Protein AF-A0A8S3VES8-F1 (afdb_monomer_lite)

Organism: Mytilus edulis (NCBI:txid6550)

Sequence (254 aa):
MTSEYFFLQLGPDYKKYSATFNDHGFTDVETICTMETKEDLLTMFPHESMPLGHRRKIEAAVKNLKTATSTKPYDNFSNNKEPCRGDEEIGSLSKIQGKQVDKLRELNDKLGKAVAAQKEIEKFIPLPEPEGPYKTQICSICHVRGHKSDGNKDRSHCMKEPCTSWEYCGRRDKHKPEVSRMKKEMEKEIKELNRDITEVKNEKEQMDIFAERSQSSFMHLMKLRLKAINPMKYSLCTNLLMRDLITLNIRTNY

Foldseek 3Di:
DFLQVLQVVLHPVSNVCSVLCVVLQRGHLVLLLLDPLPLVCCLSQPPPRDDPVSSVSSSVSSVVSNVVVVPDDDPDDPDDDDPPPDPPDPVVLVVVLVVLVVVLVVLVVVLVVLVVVLVVLVDQDDDDQDDDPFRPDAELFQRDTDAYCADDPDDDHPPDHGHDDCVVNVDCVSVVVVSVVSNVVSVVVSVVSVVVSVVSVVVSVVSVVVVVCVSPDQLNSVLSNVCSVCVPVCSRDVPVSNVVSVVVVVVVVD

Structure (mmCIF, N/CA/C/O backbone):
data_AF-A0A8S3VES8-F1
#
_entry.id   AF-A0A8S3VES8-F1
#
loop_
_atom_site.group_PDB
_atom_site.id
_atom_site.type_symbol
_atom_site.label_atom_id
_atom_site.label_alt_id
_atom_site.label_comp_id
_atom_site.label_asym_id
_atom_site.label_entity_id
_atom_site.label_seq_id
_atom_site.pdbx_PDB_ins_code
_atom_site.Cartn_x
_atom_site.Cartn_y
_atom_site.Cartn_z
_atom_site.occupancy
_atom_site.B_iso_or_equiv
_atom_site.auth_seq_id
_atom_site.auth_comp_id
_atom_site.auth_asym_id
_atom_site.auth_atom_id
_atom_site.pdbx_PDB_model_num
ATOM 1 N N . MET A 1 1 ? -28.501 -12.305 30.260 1.00 73.94 1 MET A N 1
ATOM 2 C CA . MET A 1 1 ? -27.556 -13.216 29.573 1.00 73.94 1 MET A CA 1
ATOM 3 C C . MET A 1 1 ? -26.166 -12.617 29.728 1.00 73.94 1 MET A C 1
ATOM 5 O O . MET A 1 1 ? -26.006 -11.458 29.367 1.00 73.94 1 MET A O 1
ATOM 9 N N . THR A 1 2 ? -25.226 -13.331 30.354 1.00 86.62 2 THR A N 1
ATOM 10 C CA . THR A 1 2 ? -23.875 -12.812 30.652 1.00 86.62 2 THR A CA 1
ATOM 11 C C . THR A 1 2 ? -22.998 -12.780 29.399 1.00 86.62 2 THR A C 1
ATOM 13 O O . THR A 1 2 ? -23.263 -13.505 28.435 1.00 86.62 2 THR A O 1
ATOM 16 N N . SER A 1 3 ? -21.939 -11.968 29.419 1.00 84.31 3 SER A N 1
ATOM 17 C CA . SER A 1 3 ? -20.928 -11.924 28.355 1.00 84.31 3 SER A CA 1
ATOM 18 C C . SER A 1 3 ? -20.290 -13.297 28.113 1.00 84.31 3 SER A C 1
ATOM 20 O O . SER A 1 3 ? -20.148 -13.724 26.971 1.00 84.31 3 SER A O 1
ATOM 22 N N . GLU A 1 4 ? -19.987 -14.052 29.174 1.00 85.06 4 GLU A N 1
ATOM 23 C CA . GLU A 1 4 ? -19.413 -15.400 29.071 1.00 85.06 4 GLU A CA 1
ATOM 24 C C . GLU A 1 4 ? -20.331 -16.355 28.295 1.00 85.06 4 GLU A C 1
ATOM 26 O O . GLU A 1 4 ? -19.869 -17.093 27.424 1.00 85.06 4 GLU A O 1
ATOM 31 N N . TYR A 1 5 ? -21.642 -16.293 28.545 1.00 87.38 5 TYR A N 1
ATOM 32 C CA . TYR A 1 5 ? -22.614 -17.104 27.817 1.00 87.38 5 TYR A CA 1
ATOM 33 C C . TYR A 1 5 ? -22.721 -16.697 26.342 1.00 87.38 5 TYR A C 1
ATOM 35 O O . TYR A 1 5 ? -22.816 -17.564 25.474 1.00 87.38 5 TYR A O 1
ATOM 43 N N . PHE A 1 6 ? -22.640 -15.398 26.037 1.00 89.94 6 PHE A N 1
ATOM 44 C CA . PHE A 1 6 ? -22.572 -14.915 24.655 1.00 89.94 6 PHE A CA 1
ATOM 45 C C . PHE A 1 6 ? -21.377 -15.516 23.901 1.00 89.94 6 PHE A C 1
ATOM 47 O O . PHE A 1 6 ? -21.550 -16.069 22.815 1.00 89.94 6 PHE A O 1
ATOM 54 N N . PHE A 1 7 ? -20.175 -15.482 24.484 1.00 91.25 7 PHE A N 1
ATOM 55 C CA . PHE A 1 7 ? -18.990 -16.042 23.829 1.00 91.25 7 PHE A CA 1
ATOM 56 C C . PHE A 1 7 ? -19.035 -17.565 23.713 1.00 91.25 7 PHE A C 1
ATOM 58 O O . PHE A 1 7 ? -18.600 -18.101 22.695 1.00 91.25 7 PHE A O 1
ATOM 65 N N . LEU A 1 8 ? -19.617 -18.264 24.691 1.00 88.88 8 LEU A N 1
ATOM 66 C CA . LEU A 1 8 ? -19.832 -19.711 24.612 1.00 88.88 8 LEU A CA 1
ATOM 67 C C . LEU A 1 8 ? -20.709 -20.104 23.413 1.00 88.88 8 LEU A C 1
ATOM 69 O O . LEU A 1 8 ? -20.408 -21.096 22.750 1.00 88.88 8 LEU A O 1
ATOM 73 N N . GLN A 1 9 ? -21.732 -19.311 23.076 1.00 89.44 9 GLN A N 1
ATOM 74 C CA . GLN A 1 9 ? -22.569 -19.554 21.891 1.00 89.44 9 GLN A CA 1
ATOM 75 C C . GLN A 1 9 ? -21.814 -19.381 20.563 1.00 89.44 9 GLN A C 1
ATOM 77 O O . GLN A 1 9 ? -22.181 -19.994 19.561 1.00 89.44 9 GLN A O 1
ATOM 82 N N . LEU A 1 10 ? -20.743 -18.580 20.534 1.00 89.56 10 LEU A N 1
ATOM 83 C CA . LEU A 1 10 ? -19.892 -18.420 19.347 1.00 89.56 10 LEU A CA 1
ATOM 84 C C . LEU A 1 10 ? -18.903 -19.574 19.160 1.00 89.56 10 LEU A C 1
ATOM 86 O O . LEU A 1 10 ? -18.382 -19.755 18.052 1.00 89.56 10 LEU A O 1
ATOM 90 N N . GLY A 1 11 ? -18.676 -20.357 20.212 1.00 91.31 11 GLY A N 1
ATOM 91 C CA . GLY A 1 11 ? -17.803 -21.523 20.241 1.00 91.31 11 GLY A CA 1
ATOM 92 C C . GLY A 1 11 ? -16.771 -21.452 21.373 1.00 91.31 11 GLY A C 1
ATOM 93 O O . GLY A 1 11 ? -16.471 -20.369 21.882 1.00 91.31 11 GLY A O 1
ATOM 94 N N . PRO A 1 12 ? -16.174 -22.594 21.752 1.00 86.94 12 PRO A N 1
ATOM 95 C CA . PRO A 1 12 ? -15.239 -22.675 22.877 1.00 86.94 12 PRO A CA 1
ATOM 96 C C . PRO A 1 12 ? -14.020 -21.754 22.707 1.00 86.94 12 PRO A C 1
ATOM 98 O O . PRO A 1 12 ? -13.580 -21.132 23.674 1.00 86.94 12 PRO A O 1
ATOM 101 N N . ASP A 1 13 ? -13.546 -21.566 21.473 1.00 89.44 13 ASP A N 1
ATOM 102 C CA . ASP A 1 13 ? -12.391 -20.715 21.154 1.00 89.44 13 ASP A CA 1
ATOM 103 C C . ASP A 1 13 ? -12.619 -19.219 21.418 1.00 89.44 13 ASP A C 1
ATOM 105 O O . ASP A 1 13 ? -11.661 -18.442 21.455 1.00 89.44 13 ASP A O 1
ATOM 109 N N . TYR A 1 14 ? -13.876 -18.803 21.594 1.00 91.56 14 TYR A N 1
ATOM 110 C CA . TYR A 1 14 ? -14.260 -17.413 21.835 1.00 91.56 14 TYR A CA 1
ATOM 111 C C . TYR A 1 14 ? -14.351 -17.085 23.325 1.00 91.56 14 TYR A C 1
ATOM 113 O O . TYR A 1 14 ? -14.311 -15.909 23.685 1.00 91.56 14 TYR A O 1
ATOM 121 N N . LYS A 1 15 ? -14.397 -18.102 24.202 1.00 90.25 15 LYS A N 1
ATOM 122 C CA . LYS A 1 15 ? -14.483 -17.918 25.658 1.00 90.25 15 LYS A CA 1
ATOM 123 C C . LYS A 1 15 ? -13.349 -17.042 26.197 1.00 90.25 15 LYS A C 1
ATOM 125 O O . LYS A 1 15 ? -13.578 -16.207 27.063 1.00 90.25 15 LYS A O 1
ATOM 130 N N . LYS A 1 16 ? -12.144 -17.173 25.634 1.00 90.25 16 LYS A N 1
ATOM 131 C CA . LYS A 1 16 ? -10.955 -16.398 26.029 1.00 90.25 16 LYS A CA 1
ATOM 132 C C . LYS A 1 16 ? -11.112 -14.876 25.903 1.00 90.25 16 LYS A C 1
ATOM 134 O O . LYS A 1 16 ? -10.347 -14.151 26.523 1.00 90.25 16 LYS A O 1
ATOM 139 N N . TYR A 1 17 ? -12.083 -14.391 25.126 1.00 91.31 17 TYR A N 1
ATOM 140 C CA . TYR A 1 17 ? -12.332 -12.957 24.959 1.00 91.31 17 TYR A CA 1
ATOM 141 C C . TYR A 1 17 ? -13.260 -12.372 26.030 1.00 91.31 17 TYR A C 1
ATOM 143 O O . TYR A 1 17 ? -13.303 -11.153 26.176 1.00 91.31 17 TYR A O 1
ATOM 151 N N . SER A 1 18 ? -13.979 -13.199 26.803 1.00 90.44 18 SER A N 1
ATOM 152 C CA . SER A 1 18 ? -14.967 -12.697 27.768 1.00 90.44 18 SER A CA 1
ATOM 153 C C . SER A 1 18 ? -14.335 -11.855 28.874 1.00 90.44 18 SER A C 1
ATOM 155 O O . SER A 1 18 ? -14.916 -10.851 29.273 1.00 90.44 18 SER A O 1
ATOM 157 N N . ALA A 1 19 ? -13.140 -12.232 29.341 1.00 87.88 19 ALA A N 1
ATOM 158 C CA . ALA A 1 19 ? -12.409 -11.489 30.364 1.00 87.88 19 ALA A CA 1
ATOM 159 C C . ALA A 1 19 ? -12.096 -10.064 29.890 1.00 87.88 19 ALA A C 1
ATOM 161 O O . ALA A 1 19 ? -12.467 -9.104 30.553 1.00 87.88 19 ALA A O 1
ATOM 162 N N . THR A 1 20 ? -11.544 -9.923 28.682 1.00 89.19 20 THR A N 1
ATOM 163 C CA . THR A 1 20 ? -11.232 -8.611 28.105 1.00 89.19 20 THR A CA 1
ATOM 164 C C . THR A 1 20 ? -12.481 -7.747 27.946 1.00 89.19 20 THR A C 1
ATOM 166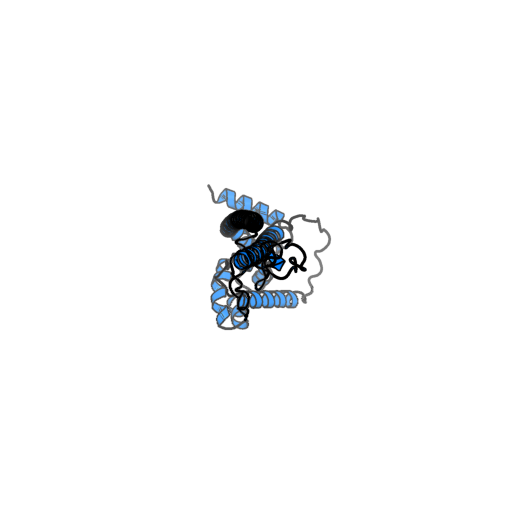 O O . THR A 1 20 ? -12.436 -6.559 28.243 1.00 89.19 20 THR A O 1
ATOM 169 N N . PHE A 1 21 ? -13.609 -8.319 27.520 1.00 90.50 21 PHE A N 1
ATOM 170 C CA . PHE A 1 21 ? -14.870 -7.575 27.442 1.00 90.50 21 PHE A CA 1
ATOM 171 C C . PHE A 1 21 ? -15.342 -7.105 28.822 1.00 90.50 21 PHE A C 1
ATOM 173 O O . PHE A 1 21 ? -15.714 -5.941 28.973 1.00 90.50 21 PHE A O 1
ATOM 180 N N . ASN A 1 22 ? -15.259 -7.967 29.838 1.00 87.00 22 ASN A N 1
ATOM 181 C CA . ASN A 1 22 ? -15.603 -7.613 31.215 1.00 87.00 22 ASN A CA 1
ATOM 182 C C . ASN A 1 22 ? -14.704 -6.492 31.761 1.00 87.00 22 ASN A C 1
ATOM 184 O O . ASN A 1 22 ? -15.217 -5.551 32.362 1.00 87.00 22 ASN A O 1
ATOM 188 N N . ASP A 1 23 ? -13.397 -6.530 31.486 1.00 84.81 23 ASP A N 1
ATOM 189 C CA . ASP A 1 23 ? -12.427 -5.501 31.906 1.00 84.81 23 ASP A CA 1
ATOM 190 C C . ASP A 1 23 ? -12.709 -4.115 31.288 1.00 84.81 23 ASP A C 1
ATOM 192 O O . ASP A 1 23 ? -12.304 -3.069 31.822 1.00 84.81 23 ASP A O 1
ATOM 196 N N . HIS A 1 24 ? -13.428 -4.103 30.162 1.00 82.38 24 HIS A N 1
ATOM 197 C CA . HIS A 1 24 ? -13.893 -2.903 29.465 1.00 82.38 24 HIS A CA 1
ATOM 198 C C . HIS A 1 24 ? -15.350 -2.534 29.793 1.00 82.38 24 HIS A C 1
ATOM 200 O O . HIS A 1 24 ? -15.849 -1.530 29.288 1.00 82.38 24 HIS A O 1
ATOM 206 N N . GLY A 1 25 ? -16.008 -3.283 30.685 1.00 83.50 25 GLY A N 1
ATOM 207 C CA . GLY A 1 25 ? -17.360 -3.007 31.181 1.00 83.50 25 GLY A CA 1
ATOM 208 C C . GLY A 1 25 ? -18.489 -3.717 30.429 1.00 83.50 25 GLY A C 1
ATOM 209 O O . GLY A 1 25 ? -19.651 -3.5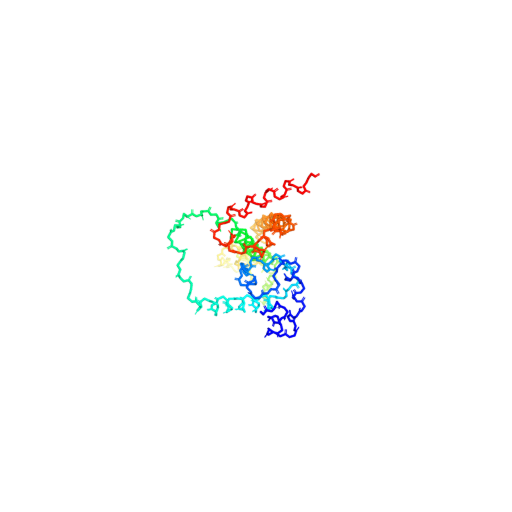18 30.766 1.00 83.50 25 GLY A O 1
ATOM 210 N N . PHE A 1 26 ? -18.184 -4.562 29.443 1.00 88.62 26 PHE A N 1
ATOM 211 C CA . PHE A 1 26 ? -19.177 -5.316 28.671 1.00 88.62 26 PHE A CA 1
ATOM 212 C C . PHE A 1 26 ? -19.496 -6.657 29.343 1.00 88.62 26 PHE A C 1
ATOM 214 O O . PHE A 1 26 ? -19.080 -7.724 28.887 1.00 88.62 26 PHE A O 1
ATOM 221 N N . THR A 1 27 ? -20.211 -6.597 30.466 1.00 87.81 27 THR A N 1
ATOM 222 C CA . THR A 1 27 ? -20.478 -7.750 31.344 1.00 87.81 27 THR A CA 1
ATOM 223 C C . THR A 1 27 ? -21.667 -8.609 30.919 1.00 87.81 27 THR A C 1
ATOM 225 O O . THR A 1 27 ? -21.814 -9.757 31.351 1.00 87.81 27 THR A O 1
ATOM 228 N N . ASP A 1 28 ? -22.523 -8.088 30.049 1.00 88.31 28 ASP A N 1
ATOM 229 C CA . ASP A 1 28 ? -23.764 -8.728 29.626 1.00 88.31 28 ASP A CA 1
ATOM 230 C C . ASP A 1 28 ? -24.109 -8.392 28.171 1.00 88.31 28 ASP A C 1
ATOM 232 O O . ASP A 1 28 ? -23.468 -7.586 27.504 1.00 88.31 28 ASP A O 1
ATOM 236 N N . VAL A 1 29 ? -25.135 -9.056 27.649 1.00 86.31 29 VAL A N 1
ATOM 237 C CA . VAL A 1 29 ? -25.576 -8.866 26.260 1.00 86.31 29 VAL A CA 1
ATOM 238 C C . VAL A 1 29 ? -26.083 -7.449 25.987 1.00 86.31 29 VAL A C 1
ATOM 240 O O . VAL A 1 29 ? -25.962 -6.975 24.861 1.00 86.31 29 VAL A O 1
ATOM 243 N N . GLU A 1 30 ? -26.649 -6.770 26.982 1.00 82.62 30 GLU A N 1
ATOM 244 C CA . GLU A 1 30 ? -27.216 -5.431 26.809 1.00 82.62 30 GLU A CA 1
ATOM 245 C C . GLU A 1 30 ? -26.105 -4.401 26.595 1.00 82.62 30 GLU A C 1
ATOM 247 O O . GLU A 1 30 ? -26.123 -3.653 25.617 1.00 82.62 30 GLU A O 1
ATOM 252 N N . THR A 1 31 ? -25.069 -4.458 27.429 1.00 83.06 31 THR A N 1
ATOM 253 C CA . THR A 1 31 ? -23.851 -3.656 27.286 1.00 83.06 31 THR A CA 1
ATOM 254 C C . THR A 1 31 ? -23.088 -4.015 26.007 1.00 83.06 31 THR A C 1
ATOM 256 O O . THR A 1 31 ? -22.704 -3.110 25.267 1.00 83.06 31 THR A O 1
ATOM 259 N N . ILE A 1 32 ? -22.957 -5.298 25.645 1.00 86.56 32 ILE A N 1
ATOM 260 C CA . ILE A 1 32 ? -22.346 -5.727 24.366 1.00 86.56 32 ILE A CA 1
ATOM 261 C C . ILE A 1 32 ? -23.098 -5.151 23.153 1.00 86.56 32 ILE A C 1
ATOM 263 O O . ILE A 1 32 ? -22.484 -4.725 22.172 1.00 86.56 32 ILE A O 1
ATOM 267 N N . CYS A 1 33 ? -24.430 -5.086 23.206 1.00 84.81 33 CYS A N 1
ATOM 268 C CA . CYS A 1 33 ? -25.247 -4.502 22.140 1.00 84.81 33 CYS A CA 1
ATOM 269 C C . CYS A 1 33 ? -25.026 -2.999 21.952 1.00 84.81 33 CYS A C 1
ATOM 271 O O . CYS A 1 33 ? -25.410 -2.467 20.915 1.00 84.81 33 CYS A O 1
ATOM 273 N N . THR A 1 34 ? -24.410 -2.299 22.900 1.00 79.38 34 THR A N 1
ATOM 274 C CA . THR A 1 34 ? -24.173 -0.849 22.793 1.00 79.38 34 THR A CA 1
ATOM 275 C C . THR A 1 34 ? -22.848 -0.503 22.121 1.00 79.38 34 THR A C 1
ATOM 277 O O . THR A 1 34 ? -22.595 0.660 21.814 1.00 79.38 34 THR A O 1
ATOM 280 N N . MET A 1 35 ? -22.035 -1.516 21.817 1.00 81.94 35 MET A N 1
ATOM 281 C CA . MET A 1 35 ? -20.726 -1.339 21.203 1.00 81.94 35 MET A CA 1
ATOM 282 C C . MET A 1 35 ? -20.799 -0.821 19.763 1.00 81.94 35 MET A C 1
ATOM 284 O O . MET A 1 35 ? -21.566 -1.327 18.935 1.00 81.94 35 MET A O 1
ATOM 288 N N . GLU A 1 36 ? -19.910 0.102 19.414 1.00 78.31 36 GLU A N 1
ATOM 289 C CA . GLU A 1 36 ? -19.488 0.373 18.039 1.00 78.31 36 GLU A CA 1
ATOM 290 C C . GLU A 1 36 ? -18.547 -0.757 17.615 1.00 78.31 36 GLU A C 1
ATOM 292 O O . GLU A 1 36 ? -17.336 -0.710 17.796 1.00 78.31 36 GLU A O 1
ATOM 297 N N . THR A 1 37 ? -19.139 -1.848 17.121 1.00 76.12 37 THR A N 1
ATOM 298 C CA . THR A 1 37 ? -18.495 -3.164 16.992 1.00 76.12 37 THR A CA 1
ATOM 299 C C . THR A 1 37 ? -17.112 -3.145 16.358 1.00 76.12 37 THR A C 1
ATOM 301 O O . THR A 1 37 ? -16.251 -3.889 16.802 1.00 76.12 37 THR A O 1
ATOM 304 N N . LYS A 1 38 ? -16.869 -2.329 15.333 1.00 75.88 38 LYS A N 1
ATOM 305 C CA . LYS A 1 38 ? -15.581 -2.349 14.636 1.00 75.88 38 LYS A CA 1
ATOM 306 C C . LYS A 1 38 ? -14.522 -1.564 15.413 1.00 75.88 38 LYS A C 1
ATOM 308 O O . LYS A 1 38 ? -13.400 -2.033 15.586 1.00 75.88 38 LYS A O 1
ATOM 313 N N . GLU A 1 39 ? -14.891 -0.387 15.895 1.00 75.31 39 GLU A N 1
ATOM 314 C CA . GLU A 1 39 ? -14.036 0.559 16.607 1.00 75.31 39 GLU A CA 1
ATOM 315 C C . GLU A 1 39 ? -13.698 0.060 18.022 1.00 75.31 39 GLU A C 1
ATOM 317 O O . GLU A 1 39 ? -12.533 0.049 18.430 1.00 75.31 39 GLU A O 1
ATOM 322 N N . ASP A 1 40 ? -14.693 -0.446 18.748 1.00 81.75 40 ASP A N 1
ATOM 323 C CA . ASP A 1 40 ? -14.532 -0.934 20.117 1.00 81.75 40 ASP A CA 1
ATOM 324 C C . ASP A 1 40 ? -13.725 -2.243 20.151 1.00 81.75 40 ASP A C 1
ATOM 326 O O . ASP A 1 40 ? -12.886 -2.432 21.032 1.00 81.75 40 ASP A O 1
ATOM 330 N N . LEU A 1 41 ? -13.887 -3.131 19.156 1.00 85.31 41 LEU A N 1
ATOM 331 C CA . LEU A 1 41 ? -13.067 -4.349 19.048 1.00 85.31 41 LEU A CA 1
ATOM 332 C C . LEU A 1 41 ? -11.618 -4.059 18.670 1.00 85.31 41 LEU A C 1
ATOM 334 O O . LEU A 1 41 ? -10.726 -4.766 19.132 1.00 85.31 41 LEU A O 1
ATOM 338 N N . LEU A 1 42 ? -11.367 -3.051 17.831 1.00 80.94 42 LEU A N 1
ATOM 339 C CA . LEU A 1 42 ? -10.004 -2.595 17.543 1.00 80.94 42 LEU A CA 1
ATOM 340 C C . LEU A 1 42 ? -9.319 -2.054 18.797 1.00 80.94 42 LEU A C 1
ATOM 342 O O . LEU A 1 42 ? -8.116 -2.220 18.949 1.00 80.94 42 LEU A O 1
ATOM 346 N N . THR A 1 43 ? -10.098 -1.457 19.695 1.00 77.12 43 THR A N 1
ATOM 347 C CA . THR A 1 43 ? -9.595 -0.886 20.943 1.00 77.12 43 THR A CA 1
ATOM 348 C C . THR A 1 43 ? -9.294 -1.953 21.988 1.00 77.12 43 THR A C 1
ATOM 350 O O . THR A 1 43 ? -8.220 -1.951 22.577 1.00 77.12 43 THR A O 1
ATOM 353 N N . MET A 1 44 ? -10.222 -2.886 22.206 1.00 83.81 44 MET A N 1
ATOM 354 C CA . MET A 1 44 ? -10.025 -3.979 23.165 1.00 83.81 44 MET A CA 1
ATOM 355 C C . MET A 1 44 ? -8.951 -4.972 22.710 1.00 83.81 44 MET A C 1
ATOM 357 O O . MET A 1 44 ? -8.326 -5.634 23.535 1.00 83.81 44 MET A O 1
ATOM 361 N N . PHE A 1 45 ? -8.753 -5.085 21.394 1.00 85.00 45 PHE A N 1
ATOM 362 C CA . PHE A 1 45 ? -7.824 -6.019 20.771 1.00 85.00 45 PHE A CA 1
ATOM 363 C C . PHE A 1 45 ? -7.010 -5.299 19.686 1.00 85.00 45 PHE A C 1
ATOM 365 O O . PHE A 1 45 ? -7.314 -5.463 18.495 1.00 85.00 45 PHE A O 1
ATOM 372 N N . PRO A 1 46 ? -5.985 -4.506 20.060 1.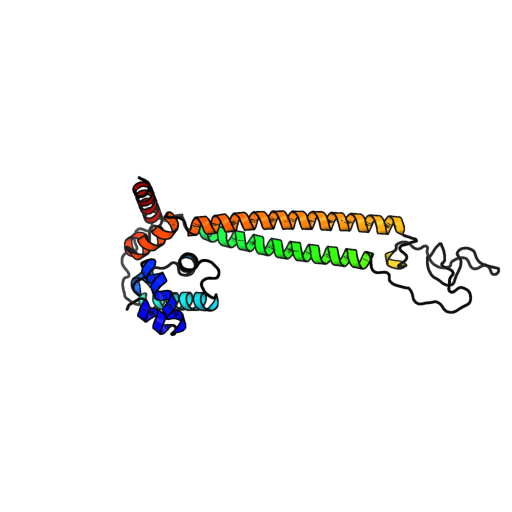00 74.06 46 PRO A N 1
ATOM 373 C CA . PRO A 1 46 ? -5.083 -3.881 19.095 1.00 74.06 46 PRO A CA 1
ATOM 374 C C . PRO A 1 46 ? -4.410 -4.947 18.214 1.00 74.06 46 PRO A C 1
ATOM 376 O O . PRO A 1 46 ? -4.360 -6.132 18.573 1.00 74.06 46 PRO A O 1
ATOM 379 N N . HIS A 1 47 ? -4.005 -4.540 17.005 1.00 60.03 47 HIS A N 1
ATOM 380 C CA . HIS A 1 47 ? -3.593 -5.427 15.909 1.00 60.03 47 HIS A CA 1
ATOM 381 C C . HIS A 1 47 ? -2.663 -6.569 16.381 1.00 60.03 47 HIS A C 1
ATOM 383 O O . HIS A 1 47 ? -1.771 -6.345 17.184 1.00 60.03 47 HIS A O 1
ATOM 389 N N . GLU A 1 48 ? -2.922 -7.789 15.881 1.00 62.78 48 GLU A N 1
ATOM 390 C CA . GLU A 1 48 ? -2.293 -9.094 16.219 1.00 62.78 48 GLU A CA 1
ATOM 391 C C . GLU A 1 48 ? -2.886 -9.888 17.398 1.00 62.78 48 GLU A C 1
ATOM 393 O O . GLU A 1 48 ? -2.839 -11.118 17.376 1.00 62.78 48 GLU A O 1
ATOM 398 N N . SER A 1 49 ? -3.553 -9.254 18.366 1.00 77.69 49 SER A N 1
ATOM 399 C CA . SER A 1 49 ? -4.110 -9.976 19.533 1.00 77.69 49 SER A CA 1
ATOM 400 C C . SER A 1 49 ? -5.347 -10.842 19.226 1.00 77.69 49 SER A C 1
ATOM 402 O O . SER A 1 49 ? -5.645 -11.809 19.936 1.00 77.69 49 SER A O 1
ATOM 404 N N . MET A 1 50 ? -6.073 -10.533 18.144 1.00 88.19 50 MET A N 1
ATOM 405 C CA . MET A 1 50 ? -7.271 -11.259 17.715 1.00 88.19 50 MET A CA 1
ATOM 406 C C . MET A 1 50 ? -7.212 -11.594 16.216 1.00 88.19 50 MET A C 1
ATOM 408 O O . MET A 1 50 ? -7.115 -10.682 15.391 1.00 88.19 50 MET A O 1
ATOM 412 N N . PRO A 1 51 ? -7.356 -12.879 15.827 1.00 89.69 51 PRO A N 1
ATOM 413 C CA . PRO A 1 51 ? -7.455 -13.261 14.423 1.00 89.69 51 PRO A CA 1
ATOM 414 C C . PRO A 1 51 ? -8.621 -12.561 13.713 1.00 89.69 51 PRO A C 1
ATOM 416 O O . PRO A 1 51 ? -9.736 -12.499 14.233 1.00 89.69 51 PRO A O 1
ATOM 419 N N . LEU A 1 52 ? -8.395 -12.108 12.476 1.00 84.81 52 LEU A N 1
ATOM 420 C CA . LEU A 1 52 ? -9.402 -11.423 11.647 1.00 84.81 52 LEU A CA 1
ATOM 421 C C . LEU A 1 52 ? -10.718 -12.207 11.514 1.00 84.81 52 LEU A C 1
ATOM 423 O O . LEU A 1 52 ? -11.795 -11.613 11.543 1.00 84.81 52 LEU A O 1
ATOM 427 N N . GLY A 1 53 ? -10.643 -13.537 11.402 1.00 88.12 53 GLY A N 1
ATOM 428 C CA . GLY A 1 53 ? -11.826 -14.400 11.351 1.00 88.12 53 GLY A CA 1
ATOM 429 C C . GLY A 1 53 ? -12.657 -14.347 12.635 1.00 88.12 53 GLY A C 1
ATOM 430 O O . GLY A 1 53 ? -13.883 -14.279 12.571 1.00 88.12 53 GLY A O 1
ATOM 431 N N . HIS A 1 54 ? -11.997 -14.297 13.795 1.00 92.00 54 HIS A N 1
ATOM 432 C CA . HIS A 1 54 ? -12.671 -14.192 15.088 1.00 92.00 54 HIS A CA 1
ATOM 433 C C . HIS A 1 54 ? -13.344 -12.832 15.239 1.00 92.00 54 HIS A C 1
ATOM 435 O O . HIS A 1 54 ? -14.519 -12.772 15.602 1.00 92.00 54 HIS A O 1
ATOM 441 N N . ARG A 1 55 ? -12.638 -11.754 14.873 1.00 90.31 55 ARG A N 1
ATOM 442 C CA . ARG A 1 55 ? -13.190 -10.396 14.895 1.00 90.31 55 ARG A CA 1
ATOM 443 C C . ARG A 1 55 ? -14.469 -10.305 14.065 1.00 90.31 55 ARG A C 1
ATOM 445 O O . ARG A 1 55 ? -15.506 -9.923 14.593 1.00 90.31 55 ARG A O 1
ATOM 452 N N . ARG A 1 56 ? -14.432 -10.759 12.807 1.00 89.06 56 ARG A N 1
ATOM 453 C CA . ARG A 1 56 ? -15.609 -10.757 11.918 1.00 89.06 56 ARG A CA 1
ATOM 454 C C . ARG A 1 56 ? -16.781 -11.562 12.479 1.00 89.06 56 ARG A C 1
ATOM 456 O O . ARG A 1 56 ? -17.928 -11.151 12.325 1.00 89.06 56 ARG A O 1
ATOM 463 N N . LYS A 1 57 ? -16.514 -12.700 13.129 1.00 92.44 57 LYS A N 1
ATOM 464 C CA . LYS A 1 57 ? -17.570 -13.523 13.735 1.00 92.44 57 LYS A CA 1
ATOM 465 C C . LYS A 1 57 ? -18.228 -12.818 14.921 1.00 92.44 57 LYS A C 1
ATOM 467 O O . LYS A 1 57 ? -19.451 -12.839 15.025 1.00 92.44 57 LYS A O 1
ATOM 472 N N . ILE A 1 58 ? -17.436 -12.168 15.776 1.00 91.69 58 ILE A N 1
ATOM 473 C CA . ILE A 1 58 ? -17.946 -11.377 16.904 1.00 91.69 58 ILE A CA 1
ATOM 474 C C . ILE A 1 58 ? -18.756 -10.180 16.387 1.00 91.69 58 ILE A C 1
ATOM 476 O O . ILE A 1 58 ? -19.884 -9.987 16.827 1.00 91.69 58 ILE A O 1
ATOM 480 N N . GLU A 1 59 ? -18.244 -9.430 15.405 1.00 90.38 59 GLU A N 1
ATOM 481 C CA . GLU A 1 59 ? -18.970 -8.316 14.770 1.00 90.38 59 GLU A CA 1
ATOM 482 C C . GLU A 1 59 ? -20.333 -8.763 14.221 1.00 90.38 59 GLU A C 1
ATOM 484 O O . GLU A 1 59 ? -21.356 -8.130 14.491 1.00 90.38 59 GLU A O 1
ATOM 489 N N . ALA A 1 60 ? -20.365 -9.880 13.486 1.00 89.62 60 ALA A N 1
ATOM 490 C CA . ALA A 1 60 ? -21.597 -10.440 12.939 1.00 89.62 60 ALA A CA 1
ATOM 491 C C . ALA A 1 60 ? -22.578 -10.861 14.043 1.00 89.62 60 ALA A C 1
ATOM 493 O O . ALA A 1 60 ? -23.773 -10.582 13.949 1.00 89.62 60 ALA A O 1
ATOM 494 N N . ALA A 1 61 ? -22.083 -11.490 15.108 1.00 90.44 61 ALA A N 1
ATOM 495 C CA . ALA A 1 61 ? -22.907 -11.914 16.231 1.00 90.44 61 ALA A CA 1
ATOM 496 C C . ALA A 1 61 ? -23.530 -10.734 16.983 1.00 90.44 61 ALA A C 1
ATOM 498 O O . ALA A 1 61 ? -24.728 -10.750 17.255 1.00 90.44 61 ALA A O 1
ATOM 499 N N . VAL A 1 62 ? -22.754 -9.684 17.264 1.00 88.94 62 VAL A N 1
ATOM 500 C CA . VAL A 1 62 ? -23.272 -8.472 17.915 1.00 88.94 62 VAL A CA 1
ATOM 501 C C . VAL A 1 62 ? -24.271 -7.752 17.008 1.00 88.94 62 VAL A C 1
ATOM 503 O O . VAL A 1 62 ? -25.303 -7.281 17.481 1.00 88.94 62 VAL A O 1
ATOM 506 N N . LYS A 1 63 ? -24.033 -7.715 15.691 1.00 87.50 63 LYS A N 1
ATOM 507 C CA . LYS A 1 63 ? -25.006 -7.172 14.732 1.00 87.50 63 LYS A CA 1
ATOM 508 C C . LYS A 1 63 ? -26.325 -7.951 14.756 1.00 87.50 63 LYS A C 1
ATOM 510 O O . LYS A 1 63 ? -27.384 -7.332 14.800 1.00 87.50 63 LYS A O 1
ATOM 515 N N . ASN A 1 64 ? -26.259 -9.281 14.791 1.00 86.50 64 ASN A N 1
ATOM 516 C CA . ASN A 1 64 ? -27.443 -10.136 14.893 1.00 86.50 64 ASN A CA 1
ATOM 517 C C . ASN A 1 64 ? -28.187 -9.929 16.220 1.00 86.50 64 ASN A C 1
ATOM 519 O O . ASN A 1 64 ? -29.417 -9.872 16.233 1.00 86.50 64 ASN A O 1
ATOM 523 N N . LEU A 1 65 ? -27.459 -9.757 17.328 1.00 85.12 65 LEU A N 1
ATOM 524 C CA . LEU A 1 65 ? -28.056 -9.424 18.620 1.00 85.12 65 LEU A CA 1
ATOM 525 C C . LEU A 1 65 ? -28.805 -8.093 18.569 1.00 85.12 65 LEU A C 1
ATOM 527 O O . LEU A 1 65 ? -29.961 -8.050 18.973 1.00 85.12 65 LEU A O 1
ATOM 531 N N . LYS A 1 66 ? -28.198 -7.042 18.004 1.00 83.19 66 LYS A N 1
ATOM 532 C CA . LYS A 1 66 ? -28.848 -5.732 17.820 1.00 83.19 66 LYS A CA 1
ATOM 533 C C . LYS A 1 66 ? -30.139 -5.837 17.007 1.00 83.19 66 LYS A C 1
ATOM 535 O O . LYS A 1 66 ? -31.140 -5.216 17.349 1.00 83.19 66 LYS A O 1
ATOM 540 N N . THR A 1 67 ? -30.143 -6.643 15.943 1.00 79.38 67 THR A N 1
ATOM 541 C CA . THR A 1 67 ? -31.358 -6.861 15.143 1.00 79.38 67 THR A CA 1
ATOM 542 C C . THR A 1 67 ? -32.421 -7.668 15.889 1.00 79.38 67 THR A C 1
ATOM 544 O O . THR A 1 67 ? -33.606 -7.413 15.708 1.00 79.38 67 THR A O 1
ATOM 547 N N . ALA A 1 68 ? -32.015 -8.602 16.755 1.00 74.88 68 ALA A N 1
ATOM 548 C CA . ALA A 1 68 ? -32.924 -9.425 17.553 1.00 74.88 68 ALA A CA 1
ATOM 549 C C . ALA A 1 68 ? -33.496 -8.688 18.778 1.00 74.88 68 ALA A C 1
ATOM 551 O O . ALA A 1 68 ? -34.580 -9.021 19.249 1.00 74.88 68 ALA A O 1
ATOM 552 N N . THR A 1 69 ? -32.795 -7.683 19.310 1.00 62.03 69 THR A N 1
ATOM 553 C CA . THR A 1 69 ? -33.291 -6.843 20.412 1.00 62.03 69 THR A CA 1
ATOM 554 C C . THR A 1 69 ? -34.166 -5.687 19.927 1.00 62.03 69 THR A C 1
ATOM 556 O O . THR A 1 69 ? -35.027 -5.232 20.678 1.00 62.03 69 THR A O 1
ATOM 559 N N . SER A 1 70 ? -34.024 -5.266 18.664 1.00 53.59 70 SER A N 1
ATOM 560 C CA . SER A 1 70 ? -34.833 -4.210 18.035 1.00 53.59 70 SER A CA 1
ATOM 561 C C . SER A 1 70 ? -36.301 -4.593 17.771 1.00 53.59 70 SER A C 1
ATOM 563 O O . SER A 1 70 ? -37.082 -3.732 17.382 1.00 53.59 70 SER A O 1
ATOM 565 N N . THR A 1 71 ? -36.711 -5.850 17.982 1.00 42.03 71 THR A N 1
ATOM 566 C CA . THR A 1 71 ? -38.110 -6.302 17.827 1.00 42.03 71 THR A CA 1
ATOM 567 C C . THR A 1 71 ? -38.946 -6.193 19.109 1.00 42.03 71 THR A C 1
ATOM 569 O O . THR A 1 71 ? -40.036 -6.759 19.179 1.00 42.03 71 THR A O 1
ATOM 572 N N . LYS A 1 72 ? -38.471 -5.482 20.141 1.00 36.06 72 LYS A N 1
ATOM 573 C CA . LYS A 1 72 ? -39.299 -5.104 21.300 1.00 36.06 72 LYS A CA 1
ATOM 574 C C . LYS A 1 72 ? -39.834 -3.673 21.118 1.00 36.06 72 LYS A C 1
ATOM 576 O O . LYS A 1 72 ? -39.055 -2.797 20.754 1.00 36.06 72 LYS A O 1
ATOM 581 N N . PRO A 1 73 ? -41.132 -3.417 21.369 1.00 34.38 73 PRO A N 1
ATOM 582 C CA . PRO A 1 73 ? -41.763 -2.135 21.081 1.00 34.38 73 PRO A CA 1
ATOM 583 C C . PRO A 1 73 ? -41.331 -1.093 22.117 1.00 34.38 73 PRO A C 1
ATOM 585 O O . PRO A 1 73 ? -41.893 -1.025 23.204 1.00 34.38 73 PRO A O 1
ATOM 588 N N . TYR A 1 74 ? -40.327 -0.289 21.784 1.00 34.94 74 TYR A N 1
ATOM 589 C CA . TYR A 1 74 ? -40.033 0.974 22.465 1.00 34.94 74 TYR A CA 1
ATOM 590 C C . TYR A 1 74 ? -39.741 2.061 21.424 1.00 34.94 74 TYR A C 1
ATOM 592 O O . TYR A 1 74 ? -38.723 2.745 21.453 1.00 34.94 74 TYR A O 1
ATOM 600 N N . ASP A 1 75 ? -40.685 2.235 20.501 1.00 40.53 75 ASP A N 1
ATOM 601 C CA . ASP A 1 75 ? -40.894 3.522 19.848 1.00 40.53 75 ASP A CA 1
ATOM 602 C C . ASP A 1 75 ? -41.651 4.412 20.835 1.00 40.53 75 ASP A C 1
ATOM 604 O O . ASP A 1 75 ? -42.815 4.143 21.118 1.00 40.53 75 ASP A O 1
ATOM 608 N N . ASN A 1 76 ? -40.971 5.406 21.418 1.00 38.09 76 ASN A N 1
ATOM 609 C CA . ASN A 1 76 ? -41.527 6.721 21.794 1.00 38.09 76 ASN A CA 1
ATOM 610 C C . ASN A 1 76 ? -40.530 7.541 22.631 1.00 38.09 76 ASN A C 1
ATOM 612 O O . ASN A 1 76 ? -40.829 7.943 23.745 1.00 38.09 76 ASN A O 1
ATOM 616 N N . PHE A 1 77 ? -39.347 7.832 22.089 1.00 36.19 77 PHE A N 1
ATOM 617 C CA . PHE A 1 77 ? -38.577 9.027 22.468 1.00 36.19 77 PHE A CA 1
ATOM 618 C C . PHE A 1 77 ? -37.793 9.525 21.248 1.00 36.19 77 PHE A C 1
ATOM 620 O O . PHE A 1 77 ? -36.572 9.609 21.232 1.00 36.19 77 PHE A O 1
ATOM 627 N N . SER A 1 78 ? -38.516 9.837 20.174 1.00 45.34 78 SER A N 1
ATOM 628 C CA . SER A 1 78 ? -37.973 10.603 19.057 1.00 45.34 78 SER A CA 1
ATOM 629 C C . SER A 1 78 ? -38.924 11.742 18.758 1.00 45.34 78 SER A C 1
ATOM 631 O O . SER A 1 78 ? -39.826 11.583 17.952 1.00 45.34 78 SER A O 1
ATOM 633 N N . ASN A 1 79 ? -38.711 12.872 19.427 1.00 33.91 79 ASN A N 1
ATOM 634 C CA . ASN A 1 79 ? -39.053 14.203 18.932 1.00 33.91 79 ASN A CA 1
ATOM 635 C C . ASN A 1 79 ? -38.218 15.211 19.721 1.00 33.91 79 ASN A C 1
ATOM 637 O O . ASN A 1 79 ? -38.701 15.799 20.677 1.00 33.91 79 ASN A O 1
ATOM 641 N N . ASN A 1 80 ? -36.926 15.267 19.388 1.00 35.44 80 ASN A N 1
ATOM 642 C CA . ASN A 1 80 ? -36.039 16.437 19.456 1.00 35.44 80 ASN A CA 1
ATOM 643 C C . ASN A 1 80 ? -34.627 15.973 19.068 1.00 35.44 80 ASN A C 1
ATOM 645 O O . ASN A 1 80 ? -33.742 15.810 19.903 1.00 35.44 80 ASN A O 1
ATOM 649 N N . LYS A 1 81 ? -34.436 15.680 17.775 1.00 39.56 81 LYS A N 1
ATOM 650 C CA . LYS A 1 81 ? -33.101 15.486 17.201 1.00 39.56 81 LYS A CA 1
ATOM 651 C C . LYS A 1 81 ? -32.504 16.864 16.930 1.00 39.56 81 LYS A C 1
ATOM 653 O O . LYS A 1 81 ? -32.753 17.437 15.874 1.00 39.56 81 LYS A O 1
ATOM 658 N N . GLU A 1 82 ? -31.707 17.383 17.856 1.00 38.56 82 GLU A N 1
ATOM 659 C CA . GLU A 1 82 ? -30.659 18.319 17.452 1.00 38.56 82 GLU A CA 1
ATOM 660 C C . GLU A 1 82 ? -29.561 17.529 16.722 1.00 38.56 82 GLU A C 1
ATOM 662 O O . GLU A 1 82 ? -29.149 16.464 17.197 1.00 38.56 82 GLU A O 1
ATOM 667 N N . PRO A 1 83 ? -29.086 17.990 15.552 1.00 35.44 83 PRO A N 1
ATOM 668 C CA . PRO A 1 83 ? -28.072 17.275 14.802 1.00 35.44 83 PRO A CA 1
ATOM 669 C C . PRO A 1 83 ? -26.709 17.501 15.461 1.00 35.44 83 PRO A C 1
ATOM 671 O O . PRO A 1 83 ? -26.066 18.532 15.266 1.00 35.44 83 PRO A O 1
ATOM 674 N N . CYS A 1 84 ? -26.248 16.520 16.235 1.00 33.88 84 CYS A N 1
ATOM 675 C CA . CYS A 1 84 ? -24.870 16.483 16.712 1.00 33.88 84 CYS A CA 1
ATOM 676 C C . CYS A 1 84 ? -23.940 16.182 15.524 1.00 33.88 84 CYS A C 1
ATOM 678 O O . CYS A 1 84 ? -23.792 15.036 15.111 1.00 33.88 84 CYS A O 1
ATOM 680 N N . ARG A 1 85 ? -23.324 17.223 14.949 1.00 41.44 85 ARG A N 1
ATOM 681 C CA . ARG A 1 85 ? -22.168 17.088 14.047 1.00 41.44 85 ARG A CA 1
ATOM 682 C C . ARG A 1 85 ? -20.963 16.643 14.877 1.00 41.44 85 ARG A C 1
ATOM 684 O O . ARG A 1 85 ? -20.547 17.384 15.762 1.00 41.44 85 ARG A O 1
ATOM 691 N N . GLY A 1 86 ? -20.414 15.463 14.600 1.00 37.75 86 GLY A N 1
ATOM 692 C CA . GLY A 1 86 ? -19.204 14.996 15.289 1.00 37.75 86 GLY A CA 1
ATOM 693 C C . GLY A 1 86 ? -18.607 13.663 14.827 1.00 37.75 86 GLY A C 1
ATOM 694 O O . GLY A 1 86 ? -17.490 13.350 15.218 1.00 37.75 86 GLY A O 1
ATOM 695 N N . ASP A 1 87 ? -19.280 12.889 13.972 1.00 38.09 87 ASP A N 1
ATOM 696 C CA . ASP A 1 87 ? -18.845 11.515 13.653 1.00 38.09 87 ASP A CA 1
ATOM 697 C C . ASP A 1 87 ? -17.763 11.408 12.547 1.00 38.09 87 ASP A C 1
ATOM 699 O O . ASP A 1 87 ? -17.459 10.315 12.065 1.00 38.09 87 ASP A O 1
ATOM 703 N N . GLU A 1 88 ? -17.151 12.517 12.116 1.00 40.09 88 GLU A N 1
ATOM 704 C CA . GLU A 1 88 ? -16.286 12.540 10.921 1.00 40.09 88 GLU A CA 1
ATOM 705 C C . GLU A 1 88 ? -14.794 12.225 11.175 1.00 40.09 88 GLU A C 1
ATOM 707 O O . GLU A 1 88 ? -14.068 11.886 10.235 1.00 40.09 88 GLU A O 1
ATOM 712 N N . GLU A 1 89 ? -14.298 12.266 12.415 1.00 43.69 89 GLU A N 1
ATOM 713 C CA . GLU A 1 89 ? -12.840 12.278 12.648 1.00 43.69 89 GLU A CA 1
ATOM 714 C C . GLU A 1 89 ? -12.157 10.892 12.630 1.00 43.69 89 GLU A C 1
ATOM 716 O O . GLU A 1 89 ? -11.041 10.764 12.128 1.00 43.69 89 GLU A O 1
ATOM 721 N N . ILE A 1 90 ? -12.805 9.808 13.078 1.00 43.59 90 ILE A N 1
ATOM 722 C CA . ILE A 1 90 ? -12.131 8.490 13.219 1.00 43.59 90 ILE A CA 1
ATOM 723 C C . ILE A 1 90 ? -12.262 7.626 11.955 1.00 43.59 90 ILE A C 1
ATOM 725 O O . ILE A 1 90 ? -11.322 6.930 11.553 1.00 43.59 90 ILE A O 1
ATOM 729 N N . GLY A 1 91 ? -13.386 7.750 11.239 1.00 45.81 91 GLY A N 1
ATOM 730 C CA . GLY A 1 91 ? -13.530 7.190 9.893 1.00 45.81 91 GLY A CA 1
ATOM 731 C C . GLY A 1 91 ? -12.501 7.755 8.907 1.00 45.81 91 GLY A C 1
ATOM 732 O O . GLY A 1 91 ? -12.262 7.150 7.864 1.00 45.81 91 GLY A O 1
ATOM 733 N N . SER A 1 92 ? -11.874 8.884 9.239 1.00 56.84 92 SER A N 1
ATOM 734 C CA . SER A 1 92 ? -10.865 9.547 8.418 1.00 56.84 92 SER A CA 1
ATOM 735 C C . SER A 1 92 ? -9.475 8.918 8.566 1.00 56.84 92 SER A C 1
ATOM 737 O O . SER A 1 92 ? -8.830 8.666 7.553 1.00 56.84 92 SER A O 1
ATOM 739 N N . LEU A 1 93 ? -9.038 8.539 9.772 1.00 57.06 93 LEU A N 1
ATOM 740 C CA . LEU A 1 93 ? -7.700 7.961 10.010 1.00 57.06 93 LEU A CA 1
ATOM 741 C C . LEU A 1 93 ? -7.484 6.606 9.320 1.00 57.06 93 LEU A C 1
ATOM 743 O O . LEU A 1 93 ? -6.506 6.432 8.594 1.00 57.06 93 LEU A O 1
ATOM 747 N N . SER A 1 94 ? -8.433 5.676 9.458 1.00 61.78 94 SER A N 1
ATOM 748 C CA . SER A 1 94 ? -8.351 4.362 8.794 1.00 61.78 94 SER A CA 1
ATOM 749 C C . SER A 1 94 ? -8.389 4.467 7.263 1.00 61.78 94 SER A C 1
ATOM 751 O O . SER A 1 94 ? -7.710 3.715 6.562 1.00 61.78 94 SER A O 1
ATOM 753 N N . LYS A 1 95 ? -9.134 5.443 6.723 1.00 71.06 95 LYS A N 1
ATOM 754 C CA . LYS A 1 95 ? -9.142 5.755 5.285 1.00 71.06 95 LYS A CA 1
ATOM 755 C C . LYS A 1 95 ? -7.807 6.339 4.824 1.00 71.06 95 LYS A C 1
ATOM 757 O O . LYS A 1 95 ? -7.372 6.025 3.720 1.00 71.06 95 LYS A O 1
ATOM 762 N N . ILE A 1 96 ? -7.159 7.177 5.634 1.00 71.31 96 ILE A N 1
ATOM 763 C CA . ILE A 1 96 ? -5.852 7.765 5.304 1.00 71.31 96 ILE A CA 1
ATOM 764 C C . ILE A 1 96 ? -4.754 6.690 5.335 1.00 71.31 96 ILE A C 1
ATOM 766 O O . ILE A 1 96 ? -3.987 6.599 4.378 1.00 71.31 96 ILE A O 1
ATOM 770 N N . GLN A 1 97 ? -4.741 5.808 6.342 1.00 71.94 97 GLN A N 1
ATOM 771 C CA . GLN A 1 97 ? -3.820 4.662 6.390 1.00 71.94 97 GLN A CA 1
ATOM 772 C C . GLN A 1 97 ? -4.002 3.733 5.179 1.00 71.94 97 GLN A C 1
ATOM 774 O O . GLN A 1 97 ? -3.021 3.337 4.551 1.00 71.94 97 GLN A O 1
ATOM 779 N N . GLY A 1 98 ? -5.251 3.438 4.794 1.00 74.75 98 GLY A N 1
ATOM 780 C CA . GLY A 1 98 ? -5.547 2.655 3.588 1.00 74.75 98 GLY A CA 1
ATOM 781 C C . GLY A 1 98 ? -4.973 3.287 2.315 1.00 74.75 98 GLY A C 1
ATOM 782 O O . GLY A 1 98 ? -4.294 2.613 1.542 1.00 74.75 98 GLY A O 1
ATOM 783 N N . LYS A 1 99 ? -5.145 4.605 2.143 1.00 82.69 99 LYS A N 1
ATOM 784 C CA . LYS A 1 99 ? -4.582 5.352 1.003 1.00 82.69 99 LYS A CA 1
ATOM 785 C C . LYS A 1 99 ? -3.053 5.309 0.961 1.00 82.69 99 LYS A C 1
ATOM 787 O O . LYS A 1 99 ? -2.485 5.202 -0.123 1.00 82.69 99 LYS A O 1
ATOM 792 N N . GLN A 1 100 ? -2.378 5.380 2.109 1.00 82.88 100 GLN A N 1
ATOM 793 C CA . GLN A 1 100 ? -0.915 5.274 2.164 1.00 82.88 100 GLN A CA 1
ATOM 794 C C . GLN A 1 100 ? -0.420 3.873 1.788 1.00 82.88 100 GLN A C 1
ATOM 796 O O . GLN A 1 100 ? 0.573 3.753 1.073 1.00 82.88 100 GLN A O 1
ATOM 801 N N . VAL A 1 101 ? -1.128 2.816 2.198 1.00 85.50 101 VAL A N 1
ATOM 802 C CA . VAL A 1 101 ? -0.811 1.435 1.791 1.00 85.50 101 VAL A CA 1
ATOM 803 C C . VAL A 1 101 ? -0.971 1.254 0.280 1.00 85.50 101 VAL A C 1
ATOM 805 O O . VAL A 1 101 ? -0.093 0.678 -0.363 1.00 85.50 101 VAL A O 1
ATOM 808 N N . ASP A 1 102 ? -2.046 1.785 -0.305 1.00 87.19 102 ASP A N 1
ATOM 809 C CA . ASP A 1 102 ? -2.254 1.739 -1.756 1.00 87.19 102 ASP A CA 1
ATOM 810 C C . ASP A 1 102 ? -1.168 2.515 -2.517 1.00 87.19 102 ASP A C 1
ATOM 812 O O . ASP A 1 102 ? -0.613 1.996 -3.488 1.00 87.19 102 ASP A O 1
ATOM 816 N N . LYS A 1 103 ? -0.794 3.708 -2.033 1.00 90.56 103 LYS A N 1
ATOM 817 C CA . LYS A 1 103 ? 0.295 4.517 -2.603 1.00 90.56 103 LYS A CA 1
ATOM 818 C C . LYS A 1 103 ? 1.641 3.788 -2.539 1.00 90.56 103 LYS A C 1
ATOM 820 O O . LYS A 1 103 ? 2.388 3.792 -3.514 1.00 90.56 103 LYS A O 1
ATOM 825 N N . LEU A 1 104 ? 1.947 3.119 -1.423 1.00 89.50 104 LEU A N 1
ATOM 826 C CA . LEU A 1 104 ? 3.161 2.306 -1.293 1.00 89.50 104 LEU A CA 1
ATOM 827 C C . LEU A 1 104 ? 3.173 1.127 -2.264 1.00 89.50 104 LEU A C 1
ATOM 829 O O . LEU A 1 104 ? 4.223 0.833 -2.835 1.00 89.50 104 LEU A O 1
ATOM 833 N N . ARG A 1 105 ? 2.036 0.452 -2.463 1.00 91.31 105 ARG A N 1
ATOM 834 C CA . ARG A 1 105 ? 1.928 -0.636 -3.444 1.00 91.31 105 ARG A CA 1
ATOM 835 C C . ARG A 1 105 ? 2.229 -0.122 -4.850 1.00 91.31 105 ARG A C 1
ATOM 837 O O . ARG A 1 105 ? 3.095 -0.671 -5.520 1.00 91.31 105 ARG A O 1
ATOM 844 N N . GLU A 1 106 ? 1.597 0.979 -5.249 1.00 93.19 106 GLU A N 1
ATOM 845 C CA . GLU A 1 106 ? 1.799 1.582 -6.570 1.00 93.19 106 GLU A CA 1
ATOM 846 C C . GLU A 1 106 ? 3.260 2.000 -6.813 1.00 93.19 106 GLU A C 1
ATOM 848 O O . GLU A 1 106 ? 3.817 1.733 -7.880 1.00 93.19 106 GLU A O 1
ATOM 853 N N . LEU A 1 107 ? 3.903 2.630 -5.825 1.00 92.06 107 LEU A N 1
ATOM 854 C CA . LEU A 1 107 ? 5.306 3.037 -5.934 1.00 92.06 107 LEU A CA 1
ATOM 855 C C . LEU A 1 107 ? 6.256 1.835 -6.028 1.00 92.06 107 LEU A C 1
ATOM 857 O O . LEU A 1 107 ? 7.195 1.868 -6.822 1.00 92.06 107 LEU A O 1
ATOM 861 N N . ASN A 1 108 ? 6.005 0.761 -5.272 1.00 91.25 108 ASN A N 1
ATOM 862 C CA . ASN A 1 108 ? 6.802 -0.464 -5.372 1.00 91.25 108 ASN A CA 1
ATOM 863 C C . ASN A 1 108 ? 6.623 -1.159 -6.730 1.00 91.25 108 ASN A C 1
ATOM 865 O O . ASN A 1 108 ? 7.606 -1.633 -7.298 1.00 91.25 108 ASN A O 1
ATOM 869 N N . ASP A 1 109 ? 5.410 -1.169 -7.288 1.00 93.12 109 ASP A N 1
ATOM 870 C CA . ASP A 1 109 ? 5.159 -1.713 -8.627 1.00 93.12 109 ASP A CA 1
ATOM 871 C C . ASP A 1 109 ? 5.909 -0.913 -9.705 1.00 93.12 109 ASP A C 1
ATOM 873 O O . ASP A 1 109 ? 6.518 -1.491 -10.611 1.00 93.12 109 ASP A O 1
ATOM 877 N N . LYS A 1 110 ? 5.906 0.423 -9.600 1.00 92.25 110 LYS A N 1
ATOM 878 C CA . LYS A 1 110 ? 6.680 1.315 -10.480 1.00 92.25 110 LYS A CA 1
ATOM 879 C C . LYS A 1 110 ? 8.180 1.061 -10.357 1.00 92.25 110 LYS A C 1
ATOM 881 O O . LYS A 1 110 ? 8.847 0.884 -11.374 1.00 92.25 110 LYS A O 1
ATOM 886 N N . LEU A 1 111 ? 8.694 0.951 -9.131 1.00 92.88 111 LEU A N 1
ATOM 887 C CA . LEU A 1 111 ? 10.100 0.632 -8.878 1.00 92.88 111 LEU A CA 1
ATOM 888 C C . LEU A 1 111 ? 10.483 -0.726 -9.480 1.00 92.88 111 LEU A C 1
ATOM 890 O O . LEU A 1 111 ? 11.516 -0.836 -10.136 1.00 92.88 111 LEU A O 1
ATOM 894 N N . GLY A 1 112 ? 9.636 -1.746 -9.321 1.00 90.31 112 GLY A N 1
ATOM 895 C CA . GLY A 1 112 ? 9.851 -3.068 -9.909 1.00 90.31 112 GLY A CA 1
ATOM 896 C C . GLY A 1 112 ? 9.962 -3.022 -11.434 1.00 90.31 112 GLY A C 1
ATOM 897 O O . GLY A 1 112 ? 10.866 -3.634 -12.005 1.00 90.31 112 GLY A O 1
ATOM 898 N N . LYS A 1 113 ? 9.096 -2.244 -12.096 1.00 92.06 113 LYS A N 1
ATOM 899 C CA . LYS A 1 113 ? 9.145 -2.032 -13.553 1.00 92.06 113 LYS A CA 1
ATOM 900 C C . LYS A 1 113 ? 10.411 -1.293 -13.988 1.00 92.06 113 LYS A C 1
ATOM 902 O O . LYS A 1 113 ? 11.057 -1.741 -14.931 1.00 92.06 113 LYS A O 1
ATOM 907 N N . ALA A 1 114 ? 10.794 -0.223 -13.292 1.00 88.56 114 ALA A N 1
ATOM 908 C CA . ALA A 1 114 ? 12.001 0.546 -13.603 1.00 88.56 114 ALA A CA 1
ATOM 909 C C . ALA A 1 114 ? 13.278 -0.300 -13.439 1.00 88.56 114 ALA A C 1
ATOM 911 O O . ALA A 1 114 ? 14.136 -0.325 -14.320 1.00 88.56 114 ALA A O 1
ATOM 912 N N . VAL A 1 115 ? 13.372 -1.084 -12.359 1.00 90.62 115 VAL A N 1
ATOM 913 C CA . VAL A 1 115 ? 14.493 -2.012 -12.125 1.00 90.62 115 VAL A CA 1
ATOM 914 C C . VAL A 1 115 ? 14.536 -3.117 -13.184 1.00 90.62 115 VAL A C 1
ATOM 916 O O . VAL A 1 115 ? 15.617 -3.495 -13.639 1.00 90.62 115 VAL A O 1
ATOM 919 N N . ALA A 1 116 ? 13.382 -3.646 -13.601 1.00 88.81 116 ALA A N 1
ATOM 920 C CA . ALA A 1 116 ? 13.322 -4.626 -14.682 1.00 88.81 116 ALA A CA 1
ATOM 921 C C . ALA A 1 116 ? 13.793 -4.021 -16.015 1.00 88.81 116 ALA A C 1
ATOM 923 O O . ALA A 1 116 ? 14.645 -4.610 -16.675 1.00 88.81 116 ALA A O 1
ATOM 924 N N . ALA A 1 117 ? 13.318 -2.824 -16.370 1.00 86.00 117 ALA A N 1
ATOM 925 C CA . ALA A 1 117 ? 13.738 -2.113 -17.576 1.00 86.00 117 ALA A CA 1
ATOM 926 C C . ALA A 1 117 ? 15.248 -1.819 -17.578 1.00 86.00 117 ALA A C 1
ATOM 928 O O . ALA A 1 117 ? 15.927 -2.061 -18.575 1.00 86.00 117 ALA A O 1
ATOM 929 N N . GLN A 1 118 ? 15.805 -1.392 -16.440 1.00 86.38 118 GLN A N 1
ATOM 930 C CA . GLN A 1 118 ? 17.246 -1.192 -16.291 1.00 86.38 118 GLN A CA 1
ATOM 931 C C . GLN A 1 118 ? 18.029 -2.495 -16.521 1.00 86.38 118 GLN A C 1
ATOM 933 O O . GLN A 1 118 ? 19.044 -2.489 -17.217 1.00 86.38 118 GLN A O 1
ATOM 938 N N . LYS A 1 119 ? 17.541 -3.629 -15.998 1.00 85.44 119 LYS A N 1
ATOM 939 C CA . LYS A 1 119 ? 18.154 -4.947 -16.230 1.00 85.44 119 LYS A CA 1
ATOM 940 C C . LYS A 1 119 ? 18.079 -5.385 -17.690 1.00 85.44 119 LYS A C 1
ATOM 942 O O . LYS A 1 119 ? 19.032 -5.984 -18.176 1.00 85.44 119 LYS A O 1
ATOM 947 N N . GLU A 1 120 ? 17.002 -5.083 -18.410 1.00 83.62 120 GLU A N 1
ATOM 948 C CA . GLU A 1 120 ? 16.919 -5.351 -19.855 1.00 83.62 120 GLU A CA 1
ATOM 949 C C . GLU A 1 120 ? 17.952 -4.522 -20.641 1.00 83.62 120 GLU A C 1
ATOM 951 O O . GLU A 1 120 ? 18.643 -5.048 -21.517 1.00 83.62 120 GLU A O 1
ATOM 956 N N . ILE A 1 121 ? 18.180 -3.264 -20.245 1.00 77.25 121 ILE A N 1
ATOM 957 C CA . ILE A 1 121 ? 19.265 -2.419 -20.783 1.00 77.25 121 ILE A CA 1
ATOM 958 C C . ILE A 1 121 ? 20.657 -2.956 -20.402 1.00 77.25 121 ILE A C 1
ATOM 960 O O . ILE A 1 121 ? 21.643 -2.590 -21.039 1.00 77.25 121 ILE A O 1
ATOM 964 N N . GLU A 1 122 ? 20.773 -3.861 -19.425 1.00 73.31 122 GLU A N 1
ATOM 965 C CA . GLU A 1 122 ? 22.017 -4.563 -19.071 1.00 73.31 122 GLU A CA 1
ATOM 966 C C . GLU A 1 122 ? 22.133 -5.978 -19.665 1.00 73.31 122 GLU A C 1
ATOM 968 O O . GLU A 1 122 ? 23.251 -6.455 -19.880 1.00 73.31 122 GLU A O 1
ATOM 973 N N . LYS A 1 123 ? 21.039 -6.627 -20.077 1.00 74.06 123 LYS A N 1
ATOM 974 C CA . LYS A 1 123 ? 21.071 -7.961 -20.707 1.00 74.06 123 LYS A CA 1
ATOM 975 C C . LYS A 1 123 ? 21.670 -7.941 -22.110 1.00 74.06 123 LYS A C 1
ATOM 977 O O . LYS A 1 123 ? 21.064 -7.440 -23.047 1.00 74.06 123 LYS A O 1
ATOM 982 N N . PHE A 1 124 ? 22.872 -8.475 -22.273 1.00 58.88 124 PHE A N 1
ATOM 983 C CA . PHE A 1 124 ? 23.461 -8.672 -23.595 1.00 58.88 124 PHE A CA 1
ATOM 984 C C . PHE A 1 124 ? 22.635 -9.704 -24.378 1.00 58.88 124 PHE A C 1
ATOM 986 O O . PHE A 1 124 ? 22.458 -10.820 -23.896 1.00 58.88 124 PHE A O 1
ATOM 993 N N . ILE A 1 125 ? 22.151 -9.347 -25.571 1.00 59.75 125 ILE A N 1
ATOM 994 C CA . ILE A 1 125 ? 21.551 -10.298 -26.516 1.00 59.75 125 ILE A CA 1
ATOM 995 C C . ILE A 1 125 ? 22.628 -10.632 -27.557 1.00 59.75 125 ILE A C 1
ATOM 997 O O . ILE A 1 125 ? 22.910 -9.802 -28.428 1.00 59.75 125 ILE A O 1
ATOM 1001 N N . PRO A 1 126 ? 23.277 -11.809 -27.487 1.00 53.34 126 PRO A N 1
ATOM 1002 C CA . PRO A 1 126 ? 24.178 -12.240 -28.541 1.00 53.34 126 PRO A CA 1
ATOM 1003 C C . PRO A 1 126 ? 23.363 -12.467 -29.816 1.00 53.34 126 PRO A C 1
ATOM 1005 O O . PRO A 1 126 ? 22.473 -13.313 -29.851 1.00 53.34 126 PRO A O 1
ATOM 1008 N N . LEU A 1 127 ? 23.669 -11.723 -30.879 1.00 55.16 127 LEU A N 1
ATOM 1009 C CA . LEU A 1 127 ? 23.157 -12.058 -32.207 1.00 5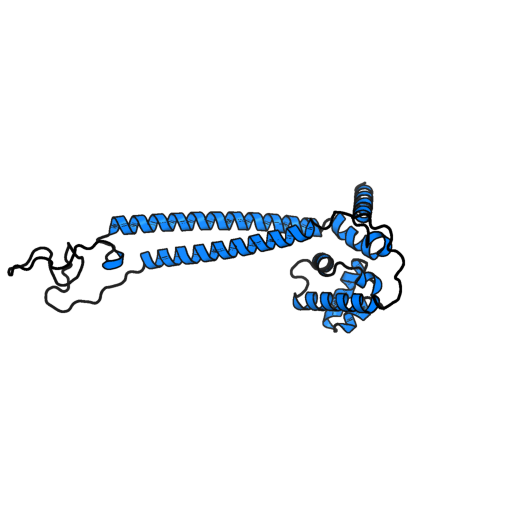5.16 127 LEU A CA 1
ATOM 1010 C C . LEU A 1 127 ? 23.687 -13.441 -32.626 1.00 55.16 127 LEU A C 1
ATOM 1012 O O . LEU A 1 127 ? 24.863 -13.725 -32.344 1.00 55.16 127 LEU A O 1
ATOM 1016 N N . PRO A 1 128 ? 22.884 -14.250 -33.345 1.00 56.59 128 PRO A N 1
ATOM 1017 C CA . PRO A 1 128 ? 23.325 -15.540 -33.863 1.00 56.59 128 PRO A CA 1
ATOM 1018 C C . PRO A 1 128 ? 24.626 -15.397 -34.666 1.00 56.59 128 PRO A C 1
ATOM 1020 O O . PRO A 1 128 ? 24.902 -14.362 -35.294 1.00 56.59 128 PRO A O 1
ATOM 1023 N N . GLU A 1 129 ? 25.478 -16.415 -34.574 1.00 54.97 129 GLU A N 1
ATOM 1024 C CA . GLU A 1 129 ? 26.748 -16.446 -35.293 1.00 54.97 129 GLU A CA 1
ATOM 1025 C C . GLU A 1 129 ? 26.484 -16.555 -36.803 1.00 54.97 129 GLU A C 1
ATOM 1027 O O . GLU A 1 129 ? 25.765 -17.455 -37.230 1.00 54.97 129 GLU A O 1
ATOM 1032 N N . PRO A 1 130 ? 27.020 -15.648 -37.639 1.00 55.41 130 PRO A N 1
ATOM 1033 C CA . PRO A 1 130 ? 26.864 -15.766 -39.083 1.00 55.41 130 PRO A CA 1
ATOM 1034 C C . PRO A 1 130 ? 27.729 -16.899 -39.628 1.00 55.41 130 PRO A C 1
ATOM 1036 O O . PRO A 1 130 ? 28.862 -17.091 -39.189 1.00 55.41 130 PRO A O 1
ATOM 1039 N N . GLU A 1 131 ? 27.258 -17.573 -40.670 1.00 53.69 131 GLU A N 1
ATOM 1040 C CA . GLU A 1 131 ? 28.068 -18.487 -41.476 1.00 53.69 131 GLU A CA 1
ATOM 1041 C C . GLU A 1 131 ? 28.728 -17.741 -42.665 1.00 53.69 131 GLU A C 1
ATOM 1043 O O . GLU A 1 131 ? 28.199 -16.737 -43.135 1.00 53.69 131 GLU A O 1
ATOM 1048 N N . GLY A 1 132 ? 29.916 -18.166 -43.131 1.00 58.97 132 GLY A N 1
ATOM 1049 C CA . GLY A 1 132 ? 30.684 -17.509 -44.216 1.00 58.97 132 GLY A CA 1
ATOM 1050 C C . GLY A 1 132 ? 32.072 -16.938 -43.840 1.00 58.97 132 GLY A C 1
ATOM 1051 O O . GLY A 1 132 ? 32.486 -17.034 -42.696 1.00 58.97 132 GLY A O 1
ATOM 1052 N N . PRO A 1 133 ? 32.838 -16.348 -44.778 1.00 57.47 133 PRO A N 1
ATOM 1053 C CA . PRO A 1 133 ? 34.208 -15.851 -44.545 1.00 57.47 133 PRO A CA 1
ATOM 1054 C C . PRO A 1 133 ? 34.285 -14.487 -43.828 1.00 57.47 133 PRO A C 1
ATOM 1056 O O . PRO A 1 133 ? 35.365 -14.036 -43.453 1.00 57.47 133 PRO A O 1
ATOM 1059 N N . TYR A 1 134 ? 33.141 -13.832 -43.598 1.00 60.31 134 TYR A N 1
ATOM 1060 C CA . TYR A 1 134 ? 33.039 -12.511 -42.961 1.00 60.31 134 TYR A CA 1
ATOM 1061 C C . TYR A 1 134 ? 32.313 -12.552 -41.599 1.00 60.31 134 TYR A C 1
ATOM 1063 O O . TYR A 1 134 ? 31.780 -11.531 -41.163 1.00 60.31 134 TYR A O 1
ATOM 1071 N N . LYS A 1 135 ? 32.287 -13.706 -40.903 1.00 59.62 135 LYS A N 1
ATOM 1072 C CA . LYS A 1 135 ? 31.514 -13.923 -39.647 1.00 59.62 135 LYS A CA 1
ATOM 1073 C C . LYS A 1 135 ? 31.809 -12.907 -38.543 1.00 59.62 135 LYS A C 1
ATOM 1075 O O . LYS A 1 135 ? 30.944 -12.595 -37.728 1.00 59.62 135 LYS A O 1
ATOM 1080 N N . THR A 1 136 ? 33.037 -12.400 -38.512 1.00 63.81 136 THR A N 1
ATOM 1081 C CA . THR A 1 136 ? 33.527 -11.463 -37.493 1.00 63.81 136 THR A CA 1
ATOM 1082 C C . THR A 1 136 ? 33.380 -9.998 -37.902 1.00 63.81 136 THR A C 1
ATOM 1084 O O . THR A 1 136 ? 33.531 -9.112 -37.064 1.00 63.81 136 THR A O 1
ATOM 1087 N N . GLN A 1 137 ? 33.071 -9.721 -39.171 1.00 71.56 137 GLN A N 1
ATOM 1088 C CA . GLN A 1 137 ? 32.981 -8.366 -39.709 1.00 71.56 137 GLN A CA 1
ATOM 1089 C C . GLN A 1 137 ? 31.594 -7.781 -39.424 1.00 71.56 137 GLN A C 1
ATOM 1091 O O . GLN A 1 137 ? 30.567 -8.372 -39.766 1.00 71.56 137 GLN A O 1
ATOM 1096 N N . ILE A 1 138 ? 31.579 -6.611 -38.787 1.00 75.38 138 ILE A N 1
ATOM 1097 C CA . ILE A 1 138 ? 30.380 -5.823 -38.495 1.00 75.38 138 ILE A CA 1
ATOM 1098 C C . ILE A 1 138 ? 30.459 -4.560 -39.345 1.00 75.38 138 ILE A C 1
ATOM 1100 O O . ILE A 1 138 ? 31.448 -3.830 -39.263 1.00 75.38 138 ILE A O 1
ATOM 1104 N N . CYS A 1 139 ? 29.417 -4.284 -40.126 1.00 78.12 139 CYS A N 1
ATOM 1105 C CA . CYS A 1 139 ? 29.339 -3.048 -40.892 1.00 78.12 139 CYS A CA 1
ATOM 1106 C C . CYS A 1 139 ? 29.287 -1.838 -39.948 1.00 78.12 139 CYS A C 1
ATOM 1108 O O . CYS A 1 139 ? 28.482 -1.815 -39.017 1.00 78.12 139 CYS A O 1
ATOM 1110 N N . SER A 1 140 ? 30.122 -0.824 -40.180 1.00 75.50 140 SER A N 1
ATOM 1111 C CA . SER A 1 140 ? 30.136 0.404 -39.371 1.00 75.50 140 SER A CA 1
ATOM 1112 C C . SER A 1 140 ? 28.939 1.326 -39.628 1.00 75.50 140 SER A C 1
ATOM 1114 O O . SER A 1 140 ? 28.724 2.231 -38.834 1.00 75.50 140 SER A O 1
ATOM 1116 N N . ILE A 1 141 ? 28.167 1.092 -40.700 1.00 80.19 141 ILE A N 1
ATOM 1117 C CA . ILE A 1 141 ? 26.999 1.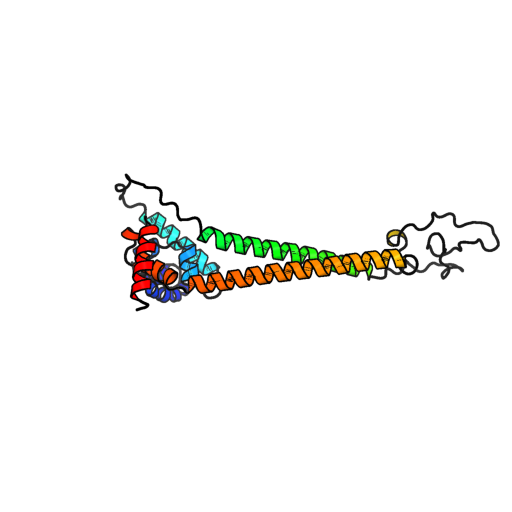904 -41.079 1.00 80.19 141 ILE A CA 1
ATOM 1118 C C . ILE A 1 141 ? 25.704 1.304 -40.513 1.00 80.19 141 ILE A C 1
ATOM 1120 O O . ILE A 1 141 ? 24.981 1.975 -39.784 1.00 80.19 141 ILE A O 1
ATOM 1124 N N . CYS A 1 142 ? 25.407 0.034 -40.809 1.00 80.50 142 CYS A N 1
ATOM 1125 C CA . CYS A 1 142 ? 24.147 -0.603 -40.396 1.00 80.50 142 CYS A CA 1
ATOM 1126 C C . CYS A 1 142 ? 24.282 -1.573 -39.204 1.00 80.50 142 CYS A C 1
ATOM 1128 O O . CYS A 1 142 ? 23.296 -2.168 -38.781 1.00 80.50 142 CYS A O 1
ATOM 1130 N N . HIS A 1 143 ? 25.493 -1.790 -38.676 1.00 79.25 143 HIS A N 1
ATOM 1131 C CA . HIS A 1 143 ? 25.785 -2.668 -37.525 1.00 79.25 143 HIS A CA 1
ATOM 1132 C C . HIS A 1 143 ? 25.423 -4.162 -37.682 1.00 79.25 143 HIS A C 1
ATOM 1134 O O . HIS A 1 143 ? 25.599 -4.953 -36.742 1.00 79.25 143 HIS A O 1
ATOM 1140 N N . VAL A 1 144 ? 25.008 -4.587 -38.880 1.00 77.50 144 VAL A N 1
ATOM 1141 C CA . VAL A 1 144 ? 24.742 -5.991 -39.226 1.00 77.50 144 VAL A CA 1
ATOM 1142 C C . VAL A 1 144 ? 26.052 -6.726 -39.542 1.00 77.50 144 VAL A C 1
ATOM 1144 O O . VAL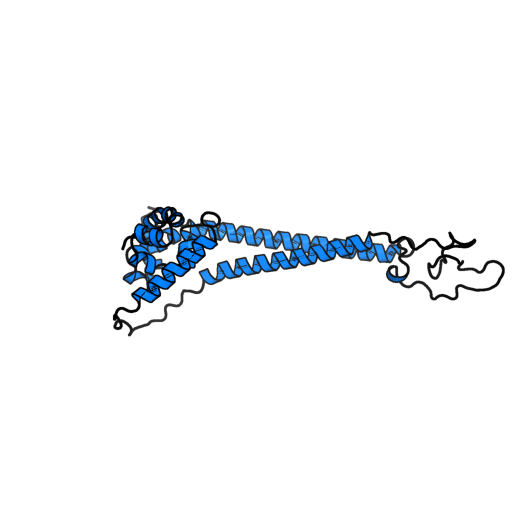 A 1 144 ? 26.994 -6.152 -40.095 1.00 77.50 144 VAL A O 1
ATOM 1147 N N . ARG A 1 145 ? 26.124 -8.011 -39.173 1.00 74.25 145 ARG A N 1
ATOM 1148 C CA . ARG A 1 145 ? 27.273 -8.880 -39.480 1.00 74.25 145 ARG A CA 1
ATOM 1149 C C . ARG A 1 145 ? 27.280 -9.329 -40.947 1.00 74.25 145 ARG A C 1
ATOM 1151 O O . ARG A 1 145 ? 26.236 -9.376 -41.591 1.00 74.25 145 ARG A O 1
ATOM 1158 N N . GLY A 1 146 ? 28.450 -9.717 -41.452 1.00 71.69 146 GLY A N 1
ATOM 1159 C CA . GLY A 1 146 ? 28.589 -10.401 -42.745 1.00 71.69 146 GLY A CA 1
ATOM 1160 C C . GLY A 1 146 ? 28.894 -9.498 -43.943 1.00 71.69 146 GLY A C 1
ATOM 1161 O O . GLY A 1 146 ? 29.000 -10.005 -45.054 1.00 71.69 146 GLY A O 1
ATOM 1162 N N . HIS A 1 147 ? 29.077 -8.188 -43.738 1.00 73.88 147 HIS A N 1
ATOM 1163 C CA . HIS A 1 147 ? 29.574 -7.269 -44.769 1.00 73.88 147 HIS A CA 1
ATOM 1164 C C . HIS A 1 147 ? 30.367 -6.098 -44.161 1.00 73.88 147 HIS A C 1
ATOM 1166 O O . HIS A 1 147 ? 30.288 -5.835 -42.959 1.00 73.88 147 HIS A O 1
ATOM 1172 N N . LYS A 1 148 ? 31.143 -5.407 -45.004 1.00 66.69 148 LYS A N 1
ATOM 1173 C CA . LYS A 1 148 ? 31.898 -4.189 -44.669 1.00 66.69 148 LYS A CA 1
ATOM 1174 C C . LYS A 1 148 ? 31.140 -2.936 -45.117 1.00 66.69 148 LYS A C 1
ATOM 1176 O O . LYS A 1 148 ? 30.304 -3.019 -46.011 1.00 66.69 148 LYS A O 1
ATOM 1181 N N . SER A 1 149 ? 31.455 -1.791 -44.508 1.00 62.97 149 SER A N 1
ATOM 1182 C CA . SER A 1 149 ? 30.985 -0.474 -44.968 1.00 62.97 149 SER A CA 1
ATOM 1183 C C . SER A 1 149 ? 31.534 -0.130 -46.348 1.00 62.97 149 SER A C 1
ATOM 1185 O O . SER A 1 149 ? 30.777 0.297 -47.215 1.00 62.97 149 SER A O 1
ATOM 1187 N N . ASP A 1 150 ? 32.824 -0.407 -46.548 1.00 58.06 150 ASP A N 1
ATOM 1188 C CA . ASP A 1 150 ? 33.529 -0.201 -47.805 1.00 58.06 150 ASP A CA 1
ATOM 1189 C C . ASP A 1 150 ? 33.747 -1.552 -48.483 1.00 58.06 150 ASP A C 1
ATOM 1191 O O . ASP A 1 150 ? 34.353 -2.472 -47.919 1.00 58.06 150 ASP A O 1
ATOM 1195 N N . GLY A 1 151 ? 33.177 -1.686 -49.681 1.00 51.09 151 GLY A N 1
ATOM 1196 C CA . GLY A 1 151 ? 33.199 -2.918 -50.458 1.00 51.09 151 GLY A CA 1
ATOM 1197 C C . GLY A 1 151 ? 34.624 -3.433 -50.651 1.00 51.09 151 GLY A C 1
ATOM 1198 O O . GLY A 1 151 ? 35.503 -2.708 -51.111 1.00 51.09 151 GLY A O 1
ATOM 1199 N N . ASN A 1 152 ? 34.862 -4.706 -50.332 1.00 44.62 152 ASN A N 1
ATOM 1200 C CA . ASN A 1 152 ? 36.101 -5.359 -50.734 1.00 44.62 152 ASN A CA 1
ATOM 1201 C C . ASN A 1 152 ? 35.919 -5.940 -52.143 1.00 44.62 152 ASN A C 1
ATOM 1203 O O . ASN A 1 152 ? 35.058 -6.789 -52.348 1.00 44.62 152 ASN A O 1
ATOM 1207 N N . LYS A 1 153 ? 36.771 -5.471 -53.063 1.00 47.28 153 LYS A N 1
ATOM 1208 C CA . LYS A 1 153 ? 36.995 -5.860 -54.471 1.00 47.28 153 LYS A CA 1
ATOM 1209 C C . LYS A 1 153 ? 35.810 -5.842 -55.448 1.00 47.28 153 LYS A C 1
ATOM 1211 O O . LYS A 1 153 ? 36.023 -5.364 -56.556 1.00 47.28 153 LYS A O 1
ATOM 1216 N N . ASP A 1 154 ? 34.593 -6.185 -55.039 1.00 47.59 154 ASP A N 1
ATOM 1217 C CA . ASP A 1 154 ? 33.413 -6.182 -55.912 1.00 47.59 154 ASP A CA 1
ATOM 1218 C C . ASP A 1 154 ? 32.321 -5.272 -55.336 1.00 47.59 154 ASP A C 1
ATOM 1220 O O . ASP A 1 154 ? 31.555 -5.622 -54.441 1.00 47.59 154 ASP A O 1
ATOM 1224 N N . ARG A 1 155 ? 32.337 -4.036 -55.837 1.00 48.47 155 ARG A N 1
ATOM 1225 C CA . ARG A 1 155 ? 31.477 -2.876 -55.549 1.00 48.47 155 ARG A CA 1
ATOM 1226 C C . ARG A 1 155 ? 30.014 -3.209 -55.194 1.00 48.47 155 ARG A C 1
ATOM 1228 O O . ARG A 1 155 ? 29.117 -3.046 -56.013 1.00 48.47 155 ARG A O 1
ATOM 1235 N N . SER A 1 156 ? 29.739 -3.515 -53.935 1.00 56.31 156 SER A N 1
ATOM 1236 C CA . SER A 1 156 ? 28.431 -3.250 -53.336 1.00 56.31 156 SER A CA 1
ATOM 1237 C C . SER A 1 156 ? 28.662 -2.485 -52.042 1.00 56.31 156 SER A C 1
ATOM 1239 O O . SER A 1 156 ? 29.345 -2.943 -51.130 1.00 56.31 156 SER A O 1
ATOM 1241 N N . HIS A 1 157 ? 28.194 -1.240 -52.020 1.00 65.75 157 HIS A N 1
ATOM 1242 C CA . HIS A 1 157 ? 28.147 -0.443 -50.799 1.00 65.75 157 HIS A CA 1
ATOM 1243 C C . HIS A 1 157 ? 27.146 -1.103 -49.841 1.00 65.75 157 HIS A C 1
ATOM 1245 O O . HIS A 1 157 ? 26.315 -1.902 -50.280 1.00 65.75 157 HIS A O 1
ATOM 1251 N N . CYS A 1 158 ? 27.216 -0.798 -48.543 1.00 73.44 158 CYS A N 1
ATOM 1252 C CA . CYS A 1 158 ? 26.180 -1.218 -47.598 1.00 73.44 158 CYS A CA 1
ATOM 1253 C C . CYS A 1 158 ? 24.791 -0.839 -48.150 1.00 73.44 158 CYS A C 1
ATOM 1255 O O . CYS A 1 158 ? 24.441 0.334 -48.177 1.00 73.44 158 CYS A O 1
ATOM 1257 N N . MET A 1 159 ? 24.009 -1.832 -48.590 1.00 74.88 159 MET A N 1
ATOM 1258 C CA . MET A 1 159 ? 22.665 -1.625 -49.158 1.00 74.88 159 MET A CA 1
ATOM 1259 C C . MET A 1 159 ? 21.591 -1.443 -48.077 1.00 74.88 159 MET A C 1
ATOM 1261 O O . MET A 1 159 ? 20.417 -1.266 -48.384 1.00 74.88 159 MET A O 1
ATOM 1265 N N . LYS A 1 160 ? 21.982 -1.556 -46.804 1.00 74.12 160 LYS A N 1
ATOM 1266 C CA . LYS A 1 160 ? 21.096 -1.375 -45.658 1.00 74.12 160 LYS A CA 1
ATOM 1267 C C . LYS A 1 160 ? 21.159 0.062 -45.173 1.00 74.12 160 LYS A C 1
ATOM 1269 O O . LYS A 1 160 ? 22.229 0.672 -45.189 1.00 74.12 160 LYS A O 1
ATOM 1274 N N . GLU A 1 161 ? 20.023 0.549 -44.689 1.00 78.94 161 GLU A N 1
ATOM 1275 C CA . GLU A 1 161 ? 19.938 1.854 -44.047 1.00 78.94 161 GLU A CA 1
ATOM 1276 C C . GLU A 1 161 ? 20.903 1.957 -42.849 1.00 78.94 161 GLU A C 1
ATOM 1278 O O . GLU A 1 161 ? 21.190 0.946 -42.188 1.00 78.94 161 GLU A O 1
ATOM 1283 N N . PRO A 1 162 ? 21.430 3.162 -42.564 1.00 82.56 162 PRO A N 1
ATOM 1284 C CA . PRO A 1 162 ? 22.222 3.410 -41.370 1.00 82.56 162 PRO A CA 1
ATOM 1285 C C . PRO A 1 162 ? 21.467 3.024 -40.101 1.00 82.56 162 PRO A C 1
ATOM 1287 O O . PRO A 1 162 ? 20.268 3.263 -39.970 1.00 82.56 162 PRO A O 1
ATOM 1290 N N . CYS A 1 163 ? 22.181 2.443 -39.141 1.00 84.69 163 CYS A N 1
ATOM 1291 C CA . CYS A 1 163 ? 21.587 2.075 -37.867 1.00 84.69 163 CYS A CA 1
ATOM 1292 C C . CYS A 1 163 ? 21.217 3.330 -37.070 1.00 84.69 163 CYS A C 1
ATOM 1294 O O . CYS A 1 163 ? 22.070 4.174 -36.799 1.00 84.69 163 CYS A O 1
ATOM 1296 N N . THR A 1 164 ? 19.956 3.427 -36.659 1.00 83.25 164 THR A N 1
ATOM 1297 C CA . THR A 1 164 ? 19.409 4.613 -35.990 1.00 83.25 164 THR A CA 1
ATOM 1298 C C . THR A 1 164 ? 19.404 4.507 -34.465 1.00 83.25 164 THR A C 1
ATOM 1300 O O . THR A 1 164 ? 19.554 5.527 -33.801 1.00 83.25 164 THR A O 1
ATOM 1303 N N . SER A 1 165 ? 19.276 3.302 -33.894 1.00 82.44 165 SER A N 1
ATOM 1304 C CA . SER A 1 165 ? 19.231 3.093 -32.437 1.00 82.44 165 SER A CA 1
ATOM 1305 C C . SER A 1 165 ? 19.709 1.697 -32.022 1.00 82.44 165 SER A C 1
ATOM 1307 O O . SER A 1 165 ? 19.626 0.730 -32.790 1.00 82.44 165 SER A O 1
ATOM 1309 N N . TRP A 1 166 ? 20.185 1.593 -30.776 1.00 81.50 166 TRP A N 1
ATOM 1310 C CA . TRP A 1 166 ? 20.568 0.330 -30.143 1.00 81.50 166 TRP A CA 1
ATOM 1311 C C . TRP A 1 166 ? 19.422 -0.687 -30.093 1.00 81.50 166 TRP A C 1
ATOM 1313 O O . TRP A 1 166 ? 19.700 -1.884 -30.121 1.00 81.50 166 TRP A O 1
ATOM 1323 N N . GLU A 1 167 ? 18.167 -0.233 -30.044 1.00 77.75 167 GLU A N 1
ATOM 1324 C CA . GLU A 1 167 ? 16.985 -1.104 -29.998 1.00 77.75 167 GLU A CA 1
ATOM 1325 C C . GLU A 1 167 ? 16.876 -1.970 -31.260 1.00 77.75 167 GLU A C 1
ATOM 1327 O O . GLU A 1 167 ? 16.459 -3.124 -31.192 1.00 77.75 167 GLU A O 1
ATOM 1332 N N . TYR A 1 168 ? 17.334 -1.449 -32.404 1.00 78.75 168 TYR A N 1
ATOM 1333 C CA . TYR A 1 168 ? 17.298 -2.161 -33.681 1.00 78.75 168 TYR A CA 1
ATOM 1334 C C . TYR A 1 168 ? 18.478 -3.116 -33.863 1.00 78.75 168 TYR A C 1
ATOM 1336 O O . TYR A 1 168 ? 18.311 -4.212 -34.397 1.00 78.75 168 TYR A O 1
ATOM 1344 N N . CYS A 1 169 ? 19.688 -2.714 -33.458 1.00 77.94 169 CYS A N 1
ATOM 1345 C CA . CYS A 1 169 ? 20.894 -3.500 -33.735 1.00 77.94 169 CYS A CA 1
ATOM 1346 C C . CYS A 1 169 ? 21.432 -4.296 -32.538 1.00 77.94 169 CYS A C 1
ATOM 1348 O O . CYS A 1 169 ? 22.359 -5.091 -32.710 1.00 77.94 169 CYS A O 1
ATOM 1350 N N . GLY A 1 170 ? 20.932 -4.054 -31.324 1.00 75.50 170 GLY A N 1
ATOM 1351 C CA . GLY A 1 170 ? 21.384 -4.686 -30.078 1.00 75.50 170 GLY A CA 1
ATOM 1352 C C . GLY A 1 170 ? 22.839 -4.381 -29.688 1.00 75.50 170 GLY A C 1
ATOM 1353 O O . GLY A 1 170 ? 23.370 -4.984 -28.753 1.00 75.50 170 GLY A O 1
ATOM 1354 N N . ARG A 1 171 ? 23.526 -3.467 -30.392 1.00 76.75 171 ARG A N 1
ATOM 1355 C CA . ARG A 1 171 ? 24.971 -3.207 -30.227 1.00 76.75 171 ARG A CA 1
ATOM 1356 C C . ARG A 1 171 ? 25.257 -1.980 -29.377 1.00 76.75 171 ARG A C 1
ATOM 1358 O O . ARG A 1 171 ? 25.425 -0.867 -29.873 1.00 76.75 171 ARG A O 1
ATOM 1365 N N . ARG A 1 172 ? 25.397 -2.203 -28.074 1.00 75.31 172 ARG A N 1
ATOM 1366 C CA . ARG A 1 172 ? 25.685 -1.141 -27.096 1.00 75.31 172 ARG A CA 1
ATOM 1367 C C . ARG A 1 172 ? 27.031 -0.460 -27.295 1.00 75.31 172 ARG A C 1
ATOM 1369 O O . ARG A 1 172 ? 27.166 0.718 -26.996 1.00 75.31 172 ARG A O 1
ATOM 1376 N N . ASP A 1 173 ? 28.030 -1.182 -27.795 1.00 78.44 173 ASP A N 1
ATOM 1377 C CA . ASP A 1 173 ? 29.367 -0.647 -28.057 1.00 78.44 173 ASP A CA 1
ATOM 1378 C C . ASP A 1 173 ? 29.358 0.446 -29.133 1.00 78.44 173 ASP A C 1
ATOM 1380 O O . ASP A 1 173 ? 30.162 1.376 -29.061 1.00 78.44 173 ASP A O 1
ATOM 1384 N N . LYS A 1 174 ? 28.419 0.357 -30.083 1.00 80.69 174 LYS A N 1
ATOM 1385 C CA . LYS A 1 174 ? 28.213 1.342 -31.150 1.00 80.69 174 LYS A CA 1
ATOM 1386 C C . LYS A 1 174 ? 27.273 2.478 -30.752 1.00 80.69 174 LYS A C 1
ATOM 1388 O O . LYS A 1 174 ? 27.431 3.588 -31.241 1.00 80.69 174 LYS A O 1
ATOM 1393 N N . HIS A 1 175 ? 26.375 2.224 -29.803 1.00 82.12 175 HIS A N 1
ATOM 1394 C CA . HIS A 1 175 ? 25.391 3.184 -29.292 1.00 82.12 175 HIS A CA 1
ATOM 1395 C C . HIS A 1 175 ? 25.693 3.647 -27.854 1.00 82.12 175 HIS A C 1
ATOM 1397 O O . HIS A 1 175 ? 24.789 3.946 -27.075 1.00 82.12 175 HIS A O 1
ATOM 1403 N N . LYS A 1 176 ? 26.977 3.717 -27.469 1.00 81.81 176 LYS A N 1
ATOM 1404 C CA . LYS A 1 176 ? 27.389 4.058 -26.093 1.00 81.81 176 LYS A CA 1
ATOM 1405 C C . LYS A 1 176 ? 26.754 5.341 -25.538 1.00 81.81 176 LYS A C 1
ATOM 1407 O O . LYS A 1 176 ? 26.322 5.289 -24.385 1.00 81.81 176 LYS A O 1
ATOM 1412 N N . PRO A 1 177 ? 26.687 6.472 -26.274 1.00 85.75 177 PRO A N 1
ATOM 1413 C CA . PRO A 1 177 ? 26.096 7.700 -25.739 1.00 85.75 177 PRO A CA 1
ATOM 1414 C C . PRO A 1 177 ? 24.606 7.547 -25.419 1.00 85.75 177 PRO A C 1
ATOM 1416 O O . PRO A 1 177 ? 24.159 7.971 -24.357 1.00 85.75 177 PRO A O 1
ATOM 1419 N N . GLU A 1 178 ? 23.862 6.888 -26.308 1.00 85.06 178 GLU A N 1
ATOM 1420 C CA . GLU A 1 178 ? 22.427 6.626 -26.176 1.00 85.06 178 GLU A CA 1
ATOM 1421 C C . GLU A 1 178 ? 22.141 5.719 -24.971 1.00 85.06 178 GLU A C 1
ATOM 1423 O O . GLU A 1 178 ? 21.412 6.106 -24.059 1.00 85.06 178 GLU A O 1
ATOM 1428 N N . VAL A 1 179 ? 22.819 4.569 -24.901 1.00 84.44 179 VAL A N 1
ATOM 1429 C CA . VAL A 1 179 ? 22.680 3.598 -23.803 1.00 84.44 179 VAL A CA 1
ATOM 1430 C C . VAL A 1 179 ? 23.105 4.203 -22.462 1.00 84.44 179 VAL A C 1
ATOM 1432 O O . VAL A 1 179 ? 22.453 3.979 -21.444 1.00 84.44 179 VAL A O 1
ATOM 1435 N N . SER A 1 180 ? 24.175 5.006 -22.439 1.00 84.94 180 SER A N 1
ATOM 1436 C CA . SER A 1 180 ? 24.629 5.668 -21.208 1.00 84.94 180 SER A CA 1
ATOM 1437 C C . SER A 1 180 ? 23.637 6.720 -20.720 1.00 84.94 180 SER A C 1
ATOM 1439 O O . SER A 1 180 ? 23.464 6.870 -19.511 1.00 84.94 180 SER A O 1
ATOM 1441 N N . ARG A 1 181 ? 22.985 7.452 -21.634 1.00 88.69 181 ARG A N 1
ATOM 1442 C CA . ARG A 1 181 ? 21.935 8.415 -21.280 1.00 88.69 181 ARG A CA 1
ATOM 1443 C C . ARG A 1 181 ? 20.726 7.696 -20.686 1.00 88.69 181 ARG A C 1
ATOM 1445 O O . ARG A 1 181 ? 20.336 8.034 -19.574 1.00 88.69 181 ARG A O 1
ATOM 1452 N N . MET A 1 182 ? 20.227 6.657 -21.358 1.00 86.69 182 MET A N 1
ATOM 1453 C CA . MET A 1 182 ? 19.099 5.853 -20.867 1.00 86.69 182 MET A CA 1
ATOM 1454 C C . MET A 1 182 ? 19.388 5.233 -19.497 1.00 86.69 182 MET A C 1
ATOM 1456 O O . MET A 1 182 ? 18.541 5.269 -18.610 1.00 86.69 182 MET A O 1
ATOM 1460 N N . LYS A 1 183 ? 20.607 4.715 -19.283 1.00 86.94 183 LYS A N 1
ATOM 1461 C CA . LYS A 1 183 ? 21.008 4.171 -17.979 1.00 86.94 183 LYS A CA 1
ATOM 1462 C C . LYS A 1 183 ? 20.955 5.232 -16.878 1.00 86.94 183 LYS A C 1
ATOM 1464 O O . LYS A 1 183 ? 20.386 4.972 -15.824 1.00 86.94 183 LYS A O 1
ATOM 1469 N N . LYS A 1 184 ? 21.508 6.423 -17.128 1.00 89.50 184 LYS A N 1
ATOM 1470 C CA . LYS A 1 184 ? 21.484 7.534 -16.162 1.00 89.50 184 LYS A CA 1
ATOM 1471 C C . LYS A 1 184 ? 20.064 8.009 -15.854 1.00 89.50 184 LYS A C 1
ATOM 1473 O O . LYS A 1 184 ? 19.772 8.331 -14.707 1.00 89.50 184 LYS A O 1
ATOM 1478 N N . GLU A 1 185 ? 19.199 8.066 -16.862 1.00 90.81 185 GLU A N 1
ATOM 1479 C CA . GLU A 1 185 ? 17.787 8.428 -16.694 1.00 90.81 185 GLU A CA 1
ATOM 1480 C C . GLU A 1 185 ? 17.061 7.406 -15.809 1.00 90.81 185 GLU A C 1
ATOM 1482 O O . GLU A 1 185 ? 16.441 7.794 -14.822 1.00 90.81 185 GLU A O 1
ATOM 1487 N N . MET A 1 186 ? 17.245 6.109 -16.072 1.00 88.38 186 MET A N 1
ATOM 1488 C CA . MET A 1 186 ? 16.669 5.028 -15.260 1.00 88.38 186 MET A CA 1
ATOM 1489 C C . MET A 1 186 ? 17.211 5.016 -13.824 1.00 88.38 186 MET A C 1
ATOM 1491 O O . MET A 1 186 ? 16.455 4.846 -12.872 1.00 88.38 186 MET A O 1
ATOM 1495 N N . GLU A 1 187 ? 18.515 5.236 -13.630 1.00 90.31 187 GLU A N 1
ATOM 1496 C CA . GLU A 1 187 ? 19.116 5.354 -12.292 1.00 90.31 187 GLU A CA 1
ATOM 1497 C C . GLU A 1 187 ? 18.522 6.523 -11.499 1.00 90.31 187 GLU A C 1
ATOM 1499 O O . GLU A 1 187 ? 18.287 6.405 -10.293 1.00 90.31 187 GLU A O 1
ATOM 1504 N N . LYS A 1 188 ? 18.259 7.649 -12.172 1.00 94.00 188 LYS A N 1
ATOM 1505 C CA . LYS A 1 188 ? 17.621 8.813 -11.560 1.00 94.00 188 LYS A CA 1
ATOM 1506 C C . LYS A 1 188 ? 16.182 8.499 -11.149 1.00 94.00 188 LYS A C 1
ATOM 1508 O O . LYS A 1 188 ? 15.828 8.774 -10.005 1.00 94.00 188 LYS A O 1
ATOM 1513 N N . GLU A 1 189 ? 15.401 7.873 -12.026 1.00 93.44 189 GLU A N 1
ATOM 1514 C CA . GLU A 1 189 ? 14.021 7.462 -11.736 1.00 93.44 189 GLU A CA 1
ATOM 1515 C C . GLU A 1 189 ? 13.959 6.482 -10.554 1.00 93.44 189 GLU A C 1
ATOM 1517 O O . GLU A 1 189 ? 13.189 6.677 -9.615 1.00 93.44 189 GLU A O 1
ATOM 1522 N N . ILE A 1 190 ? 14.837 5.475 -10.528 1.00 93.38 190 ILE A N 1
ATOM 1523 C CA . ILE A 1 190 ? 14.942 4.521 -9.414 1.00 93.38 190 ILE A CA 1
ATOM 1524 C C . ILE A 1 190 ? 15.267 5.241 -8.103 1.00 93.38 190 ILE A C 1
ATOM 1526 O O . ILE A 1 190 ? 14.712 4.908 -7.053 1.00 93.38 190 ILE A O 1
ATOM 1530 N N . LYS A 1 191 ? 16.170 6.226 -8.130 1.00 94.62 191 LYS A N 1
ATOM 1531 C CA . LYS A 1 191 ? 16.539 6.992 -6.934 1.00 94.62 191 LYS A CA 1
ATOM 1532 C C . LYS A 1 191 ? 15.376 7.842 -6.420 1.00 94.62 191 LYS A C 1
ATOM 1534 O O . LYS A 1 191 ? 15.162 7.889 -5.210 1.00 94.62 191 LYS A O 1
ATOM 1539 N N . GLU A 1 192 ? 14.635 8.487 -7.316 1.00 94.62 192 GLU A N 1
ATOM 1540 C CA . GLU A 1 192 ? 13.443 9.272 -6.975 1.00 94.62 192 GLU A CA 1
ATOM 1541 C C . GLU A 1 192 ? 12.347 8.379 -6.380 1.00 94.62 192 GLU A C 1
ATOM 1543 O O . GLU A 1 192 ? 11.890 8.642 -5.270 1.00 94.62 192 GLU A O 1
ATOM 1548 N N . LEU A 1 193 ? 12.031 7.248 -7.021 1.00 92.75 193 LEU A N 1
ATOM 1549 C CA . LEU A 1 193 ? 11.049 6.285 -6.511 1.00 92.75 193 LEU A CA 1
ATOM 1550 C C . LEU A 1 193 ? 11.419 5.745 -5.122 1.00 92.75 193 LEU A C 1
ATOM 1552 O O . LEU A 1 193 ? 10.559 5.641 -4.250 1.00 92.75 193 LEU A O 1
ATOM 1556 N N . ASN A 1 194 ? 12.695 5.432 -4.876 1.00 92.62 194 ASN A N 1
ATOM 1557 C CA . ASN A 1 194 ? 13.146 4.982 -3.554 1.00 92.62 194 ASN A CA 1
ATOM 1558 C C . ASN A 1 194 ? 12.992 6.062 -2.474 1.00 92.62 194 ASN A C 1
ATOM 1560 O O . ASN A 1 194 ? 12.640 5.746 -1.333 1.00 92.62 194 ASN A O 1
ATOM 1564 N N . ARG A 1 195 ? 13.248 7.330 -2.817 1.00 94.88 195 ARG A N 1
ATOM 1565 C CA . ARG A 1 195 ? 13.040 8.454 -1.897 1.00 94.88 195 ARG A CA 1
ATOM 1566 C C . ARG A 1 195 ? 11.562 8.577 -1.537 1.00 94.88 195 ARG A C 1
ATOM 1568 O O . ARG A 1 195 ? 11.242 8.601 -0.353 1.00 94.88 195 ARG A O 1
ATOM 1575 N N . ASP A 1 196 ? 10.687 8.564 -2.534 1.00 91.62 196 ASP A N 1
ATOM 1576 C CA . ASP A 1 196 ? 9.245 8.714 -2.336 1.00 91.62 196 ASP A CA 1
ATOM 1577 C C . ASP A 1 196 ? 8.658 7.532 -1.538 1.00 91.62 196 ASP A C 1
ATOM 1579 O O . ASP A 1 196 ? 7.811 7.719 -0.665 1.00 91.62 196 ASP A O 1
ATOM 1583 N N . ILE A 1 197 ? 9.151 6.304 -1.758 1.00 92.38 197 ILE A N 1
ATOM 1584 C CA . ILE A 1 197 ? 8.790 5.136 -0.934 1.00 92.38 197 ILE A CA 1
ATOM 1585 C C . ILE A 1 197 ? 9.199 5.349 0.524 1.00 92.38 197 ILE A C 1
ATOM 1587 O O . ILE A 1 197 ? 8.435 5.017 1.429 1.00 92.38 197 ILE A O 1
ATOM 1591 N N . THR A 1 198 ? 10.404 5.866 0.761 1.00 92.12 198 THR A N 1
ATOM 1592 C CA . THR A 1 198 ? 10.917 6.103 2.117 1.00 92.12 198 THR A CA 1
ATOM 1593 C C . THR A 1 198 ? 10.092 7.167 2.834 1.00 92.12 198 THR A C 1
ATOM 1595 O O . THR A 1 198 ? 9.711 6.974 3.985 1.00 92.12 198 THR A O 1
ATOM 1598 N N . GLU A 1 199 ? 9.754 8.254 2.145 1.00 92.62 199 GLU A N 1
ATOM 1599 C CA . GLU A 1 199 ? 8.910 9.325 2.676 1.00 92.62 199 GLU A CA 1
ATOM 1600 C C . GLU A 1 199 ? 7.530 8.801 3.088 1.00 92.62 199 GLU A C 1
ATOM 1602 O O . GLU A 1 199 ? 7.141 8.939 4.246 1.00 92.62 199 GLU A O 1
ATOM 1607 N N . VAL A 1 200 ? 6.836 8.088 2.195 1.00 89.81 200 VAL A N 1
ATOM 1608 C CA . VAL A 1 200 ? 5.502 7.542 2.498 1.00 89.81 200 VAL A CA 1
ATOM 1609 C C . VAL A 1 200 ? 5.558 6.476 3.601 1.00 89.81 200 VAL A C 1
ATOM 1611 O O . VAL A 1 200 ? 4.633 6.379 4.408 1.00 89.81 200 VAL A O 1
ATOM 1614 N N . LYS A 1 201 ? 6.633 5.676 3.681 1.00 89.00 201 LYS A N 1
ATOM 1615 C CA . LYS A 1 201 ? 6.831 4.728 4.792 1.00 89.00 201 LYS A CA 1
ATOM 1616 C C . LYS A 1 201 ? 6.951 5.450 6.129 1.00 89.00 201 LYS A C 1
ATOM 1618 O O . LYS A 1 201 ? 6.278 5.052 7.075 1.00 89.00 201 LYS A O 1
ATOM 1623 N N . ASN A 1 202 ? 7.758 6.507 6.185 1.00 88.62 202 ASN A N 1
ATOM 1624 C CA . ASN A 1 202 ? 7.942 7.293 7.401 1.00 88.62 202 ASN A CA 1
ATOM 1625 C C . ASN A 1 202 ? 6.633 7.970 7.821 1.00 88.62 202 ASN A C 1
ATOM 1627 O O . ASN A 1 202 ? 6.270 7.918 8.991 1.00 88.62 202 ASN A O 1
ATOM 1631 N N . GLU A 1 203 ? 5.890 8.560 6.879 1.00 85.19 203 GLU A N 1
ATOM 1632 C CA . GLU A 1 203 ? 4.571 9.139 7.163 1.00 85.19 203 GLU A CA 1
ATOM 1633 C C . GLU A 1 203 ? 3.615 8.102 7.761 1.00 85.19 203 GLU A C 1
ATOM 1635 O O . GLU A 1 203 ? 2.949 8.378 8.759 1.00 85.19 203 GLU A O 1
ATOM 1640 N N . LYS A 1 204 ? 3.567 6.898 7.180 1.00 84.62 204 LYS A N 1
ATOM 1641 C CA . LYS A 1 204 ? 2.730 5.806 7.682 1.00 84.62 204 LYS A CA 1
ATOM 1642 C C . LYS A 1 204 ? 3.135 5.381 9.089 1.00 84.62 204 LYS A C 1
ATOM 1644 O O . LYS A 1 204 ? 2.271 5.221 9.943 1.00 84.62 204 LYS A O 1
ATOM 1649 N N . GLU A 1 205 ? 4.428 5.217 9.344 1.00 84.50 205 GLU A N 1
ATOM 1650 C CA . GLU A 1 205 ? 4.933 4.840 10.666 1.00 84.50 205 GLU A CA 1
ATOM 1651 C C . GLU A 1 205 ? 4.573 5.889 11.726 1.00 84.50 205 GLU A C 1
ATOM 1653 O O . GLU A 1 205 ? 4.088 5.541 12.800 1.00 84.50 205 GLU A O 1
ATOM 1658 N N . GLN A 1 206 ? 4.708 7.181 11.411 1.00 79.69 206 GLN A N 1
ATOM 1659 C CA . GLN A 1 206 ? 4.274 8.253 12.314 1.00 79.69 206 GLN A CA 1
ATOM 1660 C C . GLN A 1 206 ? 2.768 8.199 12.589 1.00 79.69 206 GLN A C 1
ATOM 1662 O O . GLN A 1 206 ? 2.339 8.397 13.728 1.00 79.69 206 GLN A O 1
ATOM 1667 N N . MET A 1 207 ? 1.959 7.904 11.568 1.00 77.19 207 MET A N 1
ATOM 1668 C CA . MET A 1 207 ? 0.518 7.729 11.735 1.00 77.19 207 MET A CA 1
ATOM 1669 C C . MET A 1 207 ? 0.167 6.518 12.599 1.00 77.19 207 MET A C 1
ATOM 1671 O O . MET A 1 207 ? -0.742 6.612 13.421 1.00 77.19 207 MET A O 1
ATOM 1675 N N . ASP A 1 208 ? 0.879 5.405 12.445 1.00 75.00 208 ASP A N 1
ATOM 1676 C CA . ASP A 1 208 ? 0.663 4.199 13.245 1.00 75.00 208 ASP A CA 1
ATOM 1677 C C . ASP A 1 208 ? 1.037 4.438 14.712 1.00 75.00 208 ASP A C 1
ATOM 1679 O O . ASP A 1 208 ? 0.228 4.166 15.596 1.00 75.00 208 ASP A O 1
ATOM 1683 N N . ILE A 1 209 ? 2.190 5.065 14.973 1.00 75.81 209 ILE A N 1
ATOM 1684 C CA . ILE A 1 209 ? 2.609 5.461 16.328 1.00 75.81 209 ILE A CA 1
ATOM 1685 C C . ILE A 1 209 ? 1.576 6.403 16.960 1.00 75.81 209 ILE A C 1
ATOM 1687 O O . ILE A 1 209 ? 1.233 6.268 18.138 1.00 75.81 209 ILE A O 1
ATOM 1691 N N . PHE A 1 210 ? 1.070 7.374 16.196 1.00 72.94 210 PHE A N 1
ATOM 1692 C CA . PHE A 1 210 ? 0.019 8.272 16.667 1.00 72.94 210 PHE A CA 1
ATOM 1693 C C . PHE A 1 210 ? -1.271 7.506 16.990 1.00 72.94 210 PHE A C 1
ATOM 1695 O O . PHE A 1 210 ? -1.873 7.731 18.042 1.00 72.94 210 PHE A O 1
ATOM 1702 N N . ALA A 1 211 ? -1.674 6.572 16.126 1.00 66.88 211 ALA A N 1
ATOM 1703 C CA . ALA A 1 211 ? -2.862 5.754 16.325 1.00 66.88 211 ALA A CA 1
ATOM 1704 C C . ALA A 1 211 ? -2.740 4.874 17.579 1.00 66.88 211 ALA A C 1
ATOM 1706 O O . ALA A 1 211 ? -3.647 4.882 18.410 1.00 66.88 211 ALA A O 1
ATOM 1707 N N . GLU A 1 212 ? -1.615 4.190 17.775 1.00 68.12 212 GLU A N 1
ATOM 1708 C CA . GLU A 1 212 ? -1.354 3.363 18.960 1.00 68.12 212 GLU A CA 1
ATOM 1709 C C . GLU A 1 212 ? -1.404 4.185 20.251 1.00 68.12 212 GLU A C 1
ATOM 1711 O O . GLU A 1 212 ? -2.135 3.838 21.181 1.00 68.12 212 GLU A O 1
ATOM 1716 N N . ARG A 1 213 ? -0.717 5.337 20.280 1.00 68.88 213 ARG A N 1
ATOM 1717 C CA . ARG A 1 213 ? -0.754 6.256 21.431 1.00 68.88 213 ARG A CA 1
ATOM 1718 C C . ARG A 1 213 ? -2.163 6.762 21.723 1.00 68.88 213 ARG A C 1
ATOM 1720 O O . ARG A 1 213 ? -2.528 6.924 22.889 1.00 68.88 213 ARG A O 1
ATOM 1727 N N . SER A 1 214 ? -2.956 7.013 20.682 1.00 64.94 214 SER A N 1
ATOM 1728 C CA . SER A 1 214 ? -4.345 7.450 20.829 1.00 64.94 214 SER A CA 1
ATOM 1729 C C . SER A 1 214 ? -5.236 6.346 21.412 1.00 64.94 214 SER A C 1
ATOM 1731 O O . SER A 1 214 ? -6.063 6.632 22.277 1.00 64.94 214 SER A O 1
ATOM 1733 N N . GLN A 1 215 ? -5.015 5.083 21.029 1.00 62.38 215 GLN A N 1
ATOM 1734 C CA . GLN A 1 215 ? -5.784 3.932 21.514 1.00 62.38 215 GLN A CA 1
ATOM 1735 C C . GLN A 1 215 ? -5.481 3.598 22.977 1.00 62.38 215 GLN A C 1
ATOM 1737 O O . GLN A 1 215 ? -6.390 3.252 23.728 1.00 62.38 215 GLN A O 1
ATOM 1742 N N . SER A 1 216 ? -4.229 3.762 23.409 1.00 60.56 216 SER A N 1
ATOM 1743 C CA . SER A 1 216 ? -3.830 3.605 24.813 1.00 60.56 216 SER A CA 1
ATOM 1744 C C . SER A 1 216 ? -4.130 4.831 25.682 1.00 60.56 216 SER A C 1
ATOM 1746 O O . SER A 1 216 ? -3.806 4.840 26.869 1.00 60.56 216 SER A O 1
ATOM 1748 N N . SER A 1 217 ? -4.693 5.901 25.111 1.00 69.31 217 SER A N 1
ATOM 1749 C CA . SER A 1 217 ? -4.950 7.127 25.863 1.00 69.31 217 SER A CA 1
ATOM 1750 C C . SER A 1 217 ? -6.081 6.932 26.876 1.00 69.31 217 SER A C 1
ATOM 1752 O O . SER A 1 217 ? -7.076 6.254 26.608 1.00 69.31 217 SER A O 1
ATOM 1754 N N . PHE A 1 218 ? -5.955 7.587 28.037 1.00 72.62 218 PHE A N 1
ATOM 1755 C CA . PHE A 1 218 ? -6.997 7.623 29.070 1.00 72.62 218 PHE A CA 1
ATOM 1756 C C . PHE A 1 218 ? -8.373 7.949 28.480 1.00 72.62 218 PHE A C 1
ATOM 1758 O O . PHE A 1 218 ? -9.360 7.285 28.788 1.00 72.62 218 PHE A O 1
ATOM 1765 N N . MET A 1 219 ? -8.421 8.941 27.586 1.00 71.31 219 MET A N 1
ATOM 1766 C CA . MET A 1 219 ? -9.647 9.389 26.929 1.00 71.31 219 MET A CA 1
ATOM 1767 C C . MET A 1 219 ? -10.317 8.260 26.149 1.00 71.31 219 MET A C 1
ATOM 1769 O O . MET A 1 219 ? -11.535 8.120 26.205 1.00 71.31 219 MET A O 1
ATOM 1773 N N . HIS A 1 220 ? -9.534 7.435 25.458 1.00 70.94 220 HIS A N 1
ATOM 1774 C CA . HIS A 1 220 ? -10.047 6.361 24.616 1.00 70.94 220 HIS A CA 1
ATOM 1775 C C . HIS A 1 220 ? -10.511 5.149 25.437 1.00 70.94 220 HIS A C 1
ATOM 1777 O O . HIS A 1 220 ? -11.619 4.655 25.231 1.00 70.94 220 HIS A O 1
ATOM 1783 N N . LEU A 1 221 ? -9.741 4.742 26.452 1.00 72.56 221 LEU A N 1
ATOM 1784 C CA . LEU A 1 221 ? -10.129 3.663 27.373 1.00 72.56 221 LEU A CA 1
ATOM 1785 C C . LEU A 1 221 ? -11.358 4.030 28.213 1.00 72.56 221 LEU A C 1
ATOM 1787 O O . LEU A 1 221 ? -12.277 3.225 28.387 1.00 72.56 221 LEU A O 1
ATOM 1791 N N . MET A 1 222 ? -11.407 5.264 28.719 1.00 79.88 222 MET A N 1
ATOM 1792 C CA . MET A 1 222 ? -12.544 5.721 29.510 1.00 79.88 222 MET A CA 1
ATOM 1793 C C . MET A 1 222 ? -13.796 5.925 28.668 1.00 79.88 222 MET A C 1
ATOM 1795 O O . MET A 1 222 ? -14.897 5.734 29.184 1.00 79.88 222 MET A O 1
ATOM 1799 N N . LYS A 1 223 ? -13.657 6.258 27.378 1.00 79.75 223 LYS A N 1
ATOM 1800 C CA . LYS A 1 223 ? -14.794 6.384 26.458 1.00 79.75 223 LYS A CA 1
ATOM 1801 C C . LYS A 1 223 ? -15.595 5.087 26.402 1.00 79.75 223 LYS A C 1
ATOM 1803 O O . LYS A 1 223 ? -16.818 5.130 26.531 1.00 79.75 223 LYS A O 1
ATOM 1808 N N . LEU A 1 224 ? -14.907 3.951 26.273 1.00 76.06 224 LEU A N 1
ATOM 1809 C CA . LEU A 1 224 ? -15.529 2.625 26.269 1.00 76.06 224 LEU A CA 1
ATOM 1810 C C . LEU A 1 224 ? -16.251 2.334 27.584 1.00 76.06 224 LEU A C 1
ATOM 1812 O O . LEU A 1 224 ? -17.431 1.991 27.584 1.00 76.06 224 LEU A O 1
ATOM 1816 N N . ARG A 1 225 ? -15.562 2.543 28.709 1.00 80.25 225 ARG A N 1
ATOM 1817 C CA . ARG A 1 225 ? -16.112 2.260 30.040 1.00 80.25 225 ARG A CA 1
ATOM 1818 C C . ARG A 1 225 ? -17.341 3.105 30.352 1.00 80.25 225 ARG A C 1
ATOM 1820 O O . ARG A 1 225 ? -18.317 2.588 30.879 1.00 80.25 225 ARG A O 1
ATOM 1827 N N . LEU A 1 226 ? -17.327 4.391 30.006 1.00 82.75 226 LEU A N 1
ATOM 1828 C CA . LEU A 1 226 ? -18.479 5.268 30.217 1.00 82.75 226 LEU A CA 1
ATOM 1829 C C . LEU A 1 226 ? -19.678 4.850 29.367 1.00 82.75 226 LEU A C 1
ATOM 1831 O O . LEU A 1 226 ? -20.792 4.810 29.890 1.00 82.75 226 LEU A O 1
ATOM 1835 N N . LYS A 1 227 ? -19.454 4.492 28.093 1.00 81.00 227 LYS A N 1
ATOM 1836 C CA . LYS A 1 227 ? -20.510 3.940 27.234 1.00 81.00 227 LYS A CA 1
ATOM 1837 C C . LYS A 1 227 ? -21.093 2.658 27.823 1.00 81.00 227 LYS A C 1
ATOM 1839 O O . LYS A 1 227 ? -22.308 2.524 27.832 1.00 81.00 227 LYS A O 1
ATOM 1844 N N . ALA A 1 228 ? -20.257 1.771 28.359 1.00 80.00 228 ALA A N 1
ATOM 1845 C CA . ALA A 1 228 ? -20.713 0.532 28.979 1.00 80.00 228 ALA A CA 1
ATOM 1846 C C . ALA A 1 228 ? -21.505 0.769 30.281 1.00 80.00 228 ALA A C 1
ATOM 1848 O O . ALA A 1 228 ? -22.531 0.133 30.495 1.00 80.00 228 ALA A O 1
ATOM 1849 N N . ILE A 1 229 ? -21.072 1.711 31.128 1.00 81.94 229 ILE A N 1
ATOM 1850 C CA . ILE A 1 229 ? -21.724 2.015 32.416 1.00 81.94 229 ILE A CA 1
ATOM 1851 C C . ILE A 1 229 ? -23.077 2.703 32.224 1.00 81.94 229 ILE A C 1
ATOM 1853 O O . ILE A 1 229 ? -24.021 2.427 32.963 1.00 81.94 229 ILE A O 1
ATOM 1857 N N . ASN A 1 230 ? -23.184 3.633 31.270 1.00 79.31 230 ASN A N 1
ATOM 1858 C CA . ASN A 1 230 ? -24.447 4.314 31.000 1.00 79.31 230 ASN A CA 1
ATOM 1859 C C . ASN A 1 230 ? -24.718 4.442 29.496 1.00 79.31 230 ASN A C 1
ATOM 1861 O O . ASN A 1 230 ? -24.596 5.533 28.921 1.00 79.31 230 ASN A O 1
ATOM 1865 N N . PRO A 1 231 ? -25.133 3.339 28.853 1.00 76.44 231 PRO A N 1
ATOM 1866 C CA . PRO A 1 231 ? -25.330 3.334 27.414 1.00 76.44 231 PRO A CA 1
ATOM 1867 C C . PRO A 1 231 ? -26.453 4.272 26.971 1.00 76.44 231 PRO A C 1
ATOM 1869 O O . PRO A 1 231 ? -26.339 4.945 25.949 1.00 76.44 231 PRO A O 1
ATOM 1872 N N . MET A 1 232 ? -27.517 4.394 27.768 1.00 76.38 232 MET A N 1
ATOM 1873 C CA . MET A 1 232 ? -28.644 5.284 27.466 1.00 76.38 232 MET A CA 1
ATOM 1874 C C . MET A 1 232 ? -28.226 6.758 27.450 1.00 76.38 232 MET A C 1
ATOM 1876 O O . MET A 1 232 ? -28.649 7.505 26.573 1.00 76.38 232 MET A O 1
ATOM 1880 N N . LYS A 1 233 ? -27.347 7.180 28.368 1.00 76.69 233 LYS A N 1
ATOM 1881 C CA . LYS A 1 233 ? -26.856 8.565 28.426 1.00 76.69 233 LYS A CA 1
ATOM 1882 C C . LYS A 1 233 ? -25.947 8.922 27.248 1.00 76.69 233 LYS A C 1
ATOM 1884 O O . LYS A 1 233 ? -25.996 10.053 26.769 1.00 76.69 233 LYS A O 1
ATOM 1889 N N . TYR A 1 234 ? -25.105 7.988 26.804 1.00 79.94 234 TYR A N 1
ATOM 1890 C CA . TYR A 1 234 ? -24.033 8.279 25.843 1.00 79.94 234 TYR A CA 1
ATOM 1891 C C . TYR A 1 234 ? -24.287 7.768 24.417 1.00 79.94 234 TYR A C 1
ATOM 1893 O O . TYR A 1 234 ? -23.538 8.133 23.516 1.00 79.94 234 TYR A O 1
ATOM 1901 N N . SER A 1 235 ? -25.338 6.976 24.186 1.00 68.00 235 SER A N 1
ATOM 1902 C CA . SER A 1 235 ? -25.697 6.444 22.857 1.00 68.00 235 SER A CA 1
ATOM 1903 C C . SER A 1 235 ? -26.145 7.509 21.853 1.00 68.00 235 SER A C 1
ATOM 1905 O O . SER A 1 235 ? -25.972 7.319 20.654 1.00 68.00 235 SER A O 1
ATOM 1907 N N . LEU A 1 236 ? -26.709 8.624 22.327 1.00 65.38 236 LEU A N 1
ATOM 1908 C CA . LEU A 1 236 ? -27.295 9.668 21.476 1.00 65.38 236 LEU A CA 1
ATOM 1909 C C . LEU A 1 236 ? -26.519 10.992 21.496 1.00 65.38 236 LEU A C 1
ATOM 1911 O O . LEU A 1 236 ? -26.848 11.899 20.735 1.00 65.38 236 LEU A O 1
ATOM 1915 N N . CYS A 1 237 ? -25.513 11.139 22.367 1.00 70.56 237 CYS A N 1
ATOM 1916 C CA . CYS A 1 237 ? -24.813 12.410 22.537 1.00 70.56 237 CYS A CA 1
ATOM 1917 C C . CYS A 1 237 ? -23.316 12.235 22.825 1.00 70.56 237 CYS A C 1
ATOM 1919 O O . CYS A 1 237 ? -22.858 12.235 23.973 1.00 70.56 237 CYS A O 1
ATOM 1921 N N . THR A 1 238 ? -22.531 12.165 21.750 1.00 68.94 238 THR A N 1
ATOM 1922 C CA . THR A 1 238 ? -21.063 12.083 21.792 1.00 68.94 238 THR A CA 1
ATOM 1923 C C . THR A 1 238 ? -20.432 13.280 22.516 1.00 68.94 238 THR A C 1
ATOM 1925 O O . THR A 1 238 ? -19.434 13.121 23.216 1.00 68.94 238 THR A O 1
ATOM 1928 N N . ASN A 1 239 ? -21.040 14.468 22.444 1.00 70.81 239 ASN A N 1
ATOM 1929 C CA . ASN A 1 239 ? -20.536 15.670 23.122 1.00 70.81 239 ASN A CA 1
ATOM 1930 C C . ASN A 1 239 ? -20.601 15.564 24.652 1.00 70.81 239 ASN A C 1
ATOM 1932 O O . ASN A 1 239 ? -19.664 15.977 25.337 1.00 70.81 239 ASN A O 1
ATOM 1936 N N . LEU A 1 240 ? -21.670 14.975 25.199 1.00 76.25 240 LEU A N 1
ATOM 1937 C CA . LEU A 1 240 ? -21.775 14.721 26.639 1.00 76.25 240 LEU A CA 1
ATOM 1938 C C . LEU A 1 240 ? -20.720 13.714 27.102 1.00 76.25 240 LEU A C 1
ATOM 1940 O O . LEU A 1 240 ? -20.103 13.913 28.148 1.00 76.25 240 LEU A O 1
ATOM 1944 N N . LEU A 1 241 ? -20.469 12.677 26.299 1.00 77.62 241 LEU A N 1
ATOM 1945 C CA . LEU A 1 241 ? -19.405 11.708 26.556 1.00 77.62 241 LEU A CA 1
ATOM 1946 C C . LEU A 1 241 ? -18.032 12.389 26.587 1.00 77.62 241 LEU A C 1
ATOM 1948 O O . LEU A 1 241 ? -17.283 12.210 27.543 1.00 77.62 241 LEU A O 1
ATOM 1952 N N . MET A 1 242 ? -17.722 13.227 25.596 1.00 75.94 242 MET A N 1
ATOM 1953 C CA . MET A 1 242 ? -16.452 13.958 25.548 1.00 75.94 242 MET A CA 1
ATOM 1954 C C . MET A 1 242 ? -16.291 14.934 26.719 1.00 75.94 242 MET A C 1
ATOM 1956 O O . MET A 1 242 ? -15.215 15.000 27.312 1.00 75.94 242 MET A O 1
ATOM 1960 N N . ARG A 1 243 ? -17.352 15.650 27.113 1.00 78.50 243 ARG A N 1
ATOM 1961 C CA . ARG A 1 243 ? -17.321 16.562 28.269 1.00 78.50 243 ARG A CA 1
ATOM 1962 C C . ARG A 1 243 ? -17.031 15.825 29.575 1.00 78.50 243 ARG A C 1
ATOM 1964 O O . ARG A 1 243 ? -16.203 16.273 30.372 1.00 78.50 243 ARG A O 1
ATOM 1971 N N . ASP A 1 244 ? -17.708 14.702 29.795 1.00 80.12 244 ASP A N 1
ATOM 1972 C CA . ASP A 1 244 ? -17.519 13.890 30.995 1.00 80.12 244 ASP A CA 1
ATOM 1973 C C . ASP A 1 244 ? -16.118 13.255 31.013 1.00 80.12 244 ASP A C 1
ATOM 1975 O O . ASP A 1 244 ? -15.469 13.249 32.057 1.00 80.12 244 ASP A O 1
ATOM 1979 N N . LEU A 1 245 ? -15.596 12.829 29.856 1.00 80.81 245 LEU A N 1
ATOM 1980 C CA . LEU A 1 245 ? -14.221 12.338 29.720 1.00 80.81 245 LEU A CA 1
ATOM 1981 C C . LEU A 1 245 ? -13.175 13.401 30.058 1.00 80.81 245 LEU A C 1
ATOM 1983 O O . LEU A 1 245 ? -12.252 13.115 30.815 1.00 80.81 245 LEU A O 1
ATOM 1987 N N . ILE A 1 246 ? -13.329 14.628 29.549 1.00 78.44 246 ILE A N 1
ATOM 1988 C CA . ILE A 1 246 ? -12.425 15.745 29.870 1.00 78.44 246 ILE A CA 1
ATOM 1989 C C . ILE A 1 246 ? -12.465 16.036 31.373 1.00 78.44 246 ILE A C 1
ATOM 1991 O O . ILE A 1 246 ? -11.421 16.183 32.005 1.00 78.44 246 ILE A O 1
ATOM 1995 N N . THR A 1 247 ? -13.663 16.064 31.963 1.00 79.88 247 THR A N 1
ATOM 1996 C CA . THR A 1 247 ? -13.843 16.306 33.402 1.00 79.88 247 THR A CA 1
ATOM 1997 C C . THR A 1 247 ? -13.154 15.228 34.242 1.00 79.88 247 THR A C 1
ATOM 1999 O O . THR A 1 247 ? -12.518 15.542 35.248 1.00 79.88 247 THR A O 1
ATOM 2002 N N . LEU A 1 248 ? -13.252 13.962 33.827 1.00 79.56 248 LEU A N 1
ATOM 2003 C CA . LEU A 1 248 ? -12.576 12.846 34.486 1.00 79.56 248 LEU A CA 1
ATOM 2004 C C . LEU A 1 248 ? -11.058 12.923 34.321 1.00 79.56 248 LEU A C 1
ATOM 2006 O O . LEU A 1 248 ? -10.357 12.773 35.312 1.00 79.56 248 LEU A O 1
ATOM 2010 N N . ASN A 1 249 ? -10.565 13.231 33.119 1.00 75.19 249 ASN A N 1
ATOM 2011 C CA . ASN A 1 249 ? -9.133 13.344 32.843 1.00 75.19 249 ASN A CA 1
ATOM 2012 C C . ASN A 1 249 ? -8.480 14.443 33.690 1.00 75.19 249 ASN A C 1
ATOM 2014 O O . ASN A 1 249 ? -7.396 14.256 34.232 1.00 75.19 249 ASN A O 1
ATOM 2018 N N . ILE A 1 250 ? -9.153 15.585 33.852 1.00 68.56 250 ILE A N 1
ATOM 2019 C CA . ILE A 1 250 ? -8.664 16.664 34.718 1.00 68.56 250 ILE A CA 1
ATOM 2020 C C . ILE A 1 250 ? -8.584 16.178 36.169 1.00 68.56 250 ILE A C 1
ATOM 2022 O O . ILE A 1 250 ? -7.574 16.394 36.822 1.00 68.56 250 ILE A O 1
ATOM 2026 N N . ARG A 1 251 ? -9.608 15.479 36.669 1.00 64.81 251 ARG A N 1
ATOM 2027 C CA . ARG A 1 251 ? -9.656 15.010 38.065 1.00 64.81 251 ARG A CA 1
ATOM 2028 C C . ARG A 1 251 ? -8.671 13.890 38.398 1.00 64.81 251 ARG A C 1
ATOM 2030 O O . ARG A 1 251 ? -8.382 13.713 39.569 1.00 64.81 251 ARG A O 1
ATOM 2037 N N . THR A 1 252 ? -8.199 13.129 37.414 1.00 61.16 252 THR A N 1
ATOM 2038 C CA . THR A 1 252 ? -7.236 12.033 37.622 1.00 61.16 252 THR A CA 1
ATOM 2039 C C . THR A 1 252 ? -5.772 12.463 37.515 1.00 61.16 252 THR A C 1
ATOM 2041 O O . THR A 1 252 ? -4.899 11.665 37.833 1.00 61.16 252 THR A O 1
ATOM 2044 N N . ASN A 1 253 ? -5.494 13.682 37.040 1.00 58.97 253 ASN A N 1
ATOM 2045 C CA . ASN A 1 253 ? -4.135 14.225 36.894 1.00 58.97 253 ASN A CA 1
ATOM 2046 C C . ASN A 1 253 ? -3.744 15.216 38.015 1.00 58.97 253 ASN A C 1
ATOM 2048 O O . ASN A 1 253 ? -2.713 15.879 37.905 1.00 58.97 253 ASN A O 1
ATOM 2052 N N . TYR A 1 254 ? -4.552 15.305 39.076 1.00 41.97 254 TYR A N 1
ATOM 2053 C CA . TYR A 1 254 ? -4.264 15.994 40.340 1.00 41.97 254 TYR A CA 1
ATOM 2054 C C . TYR A 1 254 ? -4.386 14.999 41.494 1.00 41.97 254 TYR A C 1
ATOM 2056 O O . TYR A 1 254 ? -3.685 15.208 42.507 1.00 41.97 254 TYR A O 1
#

InterPro domains:
  IPR013761 Sterile alpha motif/pointed domain superfamily [G3DSA:1.10.150.50] (8-77)

Radius of gyration: 34.44 Å; chains: 1; bounding box: 79×41×96 Å

Secondary structure (DSSP, 8-state):
-BHHHHHHHH-GGGGGGHHHHHHTT--BHHHHTTS-HHHHHHHHS-TTSS-HHHHHHHHHHHHHHHHHHTTS------S-------TTSHHHHHHHHHHHHHHHHHHHHHHHHHHHHHHHHH---PPPPPPSTTTT-B-TTT--BS--SS-SSS-----SPPP--HHHH--TTTSHHHHHHHHHHHHHHHHHHHHHHHHHHHHHHHHHHHHHHHHTSHHHHHHHHHHHH-HHHHSS-HHHHHHHHHHHHHHH--

pLDDT: mean 75.49, std 15.67, range [33.88, 94.88]